Protein AF-A0A7S2W5T9-F1 (afdb_monomer)

Secondary structure (DSSP, 8-state):
-HHHHHHHHHHHHHS-TT-EEEEEEE-HHHHHHHHHHH-EE-TTS-EEEEE-TT------TTTTT--PPPPPP-TT-S-SEEEEE-HHHHHHHHT---GGGGS-EEEEEEEESSSS-EEEEEEEEE--HHHHHHHHHHTTEEEEEEEEHHHHHHHH--HHHHHHTT-S-TTS---HHHHHHHHTEEEEEEEEPPPPP----------HHHHHHHHHHHHHHHHHHHHHGGGGGGS-HHHHHHHHHHHHHHTTS------------------

Solvent-accessible surface area (backbone atoms only — not comparable to full-atom values): 16223 Å² total; per-residue (Å²): 99,69,67,61,50,50,51,38,42,55,56,45,70,76,41,54,68,65,32,74,51,75,49,74,48,66,32,42,66,53,48,50,53,48,40,72,75,62,39,41,75,46,96,89,54,31,35,35,35,74,40,33,47,80,72,82,89,88,70,76,62,65,86,83,72,56,94,68,79,86,74,79,59,68,85,78,56,89,54,44,34,40,39,40,28,46,48,69,42,50,56,41,60,74,68,62,54,57,84,75,63,46,46,82,39,49,33,38,42,34,31,46,68,54,98,89,43,65,75,38,80,44,79,46,67,52,50,47,64,69,58,52,42,54,52,30,42,78,42,45,25,43,76,76,43,80,37,44,36,63,60,43,46,77,74,70,62,54,67,72,56,38,57,76,67,59,67,37,51,100,85,70,44,68,54,70,25,61,49,54,56,44,48,35,27,23,44,36,32,28,32,28,53,53,75,68,71,75,67,78,66,73,72,72,82,67,58,74,64,64,63,50,53,56,51,52,54,51,51,48,47,52,52,53,40,64,76,44,46,78,58,44,80,75,50,55,72,71,55,53,51,50,56,43,52,52,52,63,66,59,66,78,74,81,89,83,83,90,86,86,86,84,87,88,88,83,88,81,89,82,136

Organism: NCBI:txid1034831

pLDDT: mean 79.35, std 21.37, range [29.31, 98.12]

Foldseek 3Di:
DVVLLVVLLVVLVPDDAFGKDKDKDFALVLVLVQQVVAWDADPVRKIKRFFALPDDDDDDPPLPHDPDDDDDGPVQCPTQKMKIFHNVLNVCSVVPHDDPSQWDSKIWIWGAPDPVDTPDTGIDIDHHPVNSQVSNVVSQKHWDDKAQQVRCCSPPDDLVVCVVVVVADPVSHDRPRRVSVSRRMIMTMITRHPPPPPPPCPPPCPPPVVVVVVVLLVVLLVVVCVVCPPCLVVDDPVVSVVSSVVCSVVVVDDDDDDDDDDDDDDDDDDD

Mean predicted aligned error: 16.37 Å

Structure (mmCIF, N/CA/C/O backbone):
data_AF-A0A7S2W5T9-F1
#
_entry.id   AF-A0A7S2W5T9-F1
#
loop_
_atom_site.group_PDB
_atom_site.id
_atom_site.type_symbol
_atom_site.label_atom_id
_atom_site.label_alt_id
_atom_site.label_comp_id
_atom_site.label_asym_id
_atom_site.label_entity_id
_atom_site.label_seq_id
_atom_site.pdbx_PDB_ins_code
_atom_site.Cartn_x
_atom_site.Cartn_y
_atom_site.Cartn_z
_atom_site.occupancy
_atom_site.B_iso_or_equiv
_atom_site.auth_seq_id
_atom_site.auth_comp_id
_atom_site.auth_asym_id
_atom_site.auth_atom_id
_atom_site.pdbx_PDB_model_num
ATOM 1 N N . LYS A 1 1 ? 0.921 8.554 13.044 1.00 87.69 1 LYS A N 1
ATOM 2 C CA . LYS A 1 1 ? 0.032 7.871 14.017 1.00 87.69 1 LYS A CA 1
ATOM 3 C C . LYS A 1 1 ? -1.353 8.513 14.129 1.00 87.69 1 LYS A C 1
ATOM 5 O O . LYS A 1 1 ? -2.322 7.878 13.737 1.00 87.69 1 LYS A O 1
ATOM 10 N N . GLU A 1 2 ? -1.473 9.760 14.594 1.00 93.50 2 GLU A N 1
ATOM 11 C CA . GLU A 1 2 ? -2.780 10.410 14.831 1.00 93.50 2 GLU A CA 1
ATOM 12 C C . GLU A 1 2 ? -3.681 10.469 13.593 1.00 93.50 2 GLU A C 1
ATOM 14 O O . GLU A 1 2 ? -4.856 10.129 13.685 1.00 93.50 2 GLU A O 1
ATOM 19 N N . ARG A 1 3 ? -3.118 10.804 12.423 1.00 95.44 3 ARG A N 1
ATOM 20 C CA . ARG A 1 3 ? -3.856 10.824 11.147 1.00 95.44 3 ARG A CA 1
ATOM 21 C C . ARG A 1 3 ? -4.482 9.467 10.801 1.00 95.44 3 ARG A C 1
ATOM 23 O O . ARG A 1 3 ? -5.650 9.420 10.436 1.00 95.44 3 ARG A O 1
ATOM 30 N N . ALA A 1 4 ? -3.737 8.373 10.975 1.00 94.62 4 ALA A N 1
ATOM 31 C CA . ALA A 1 4 ? -4.233 7.019 10.714 1.00 94.62 4 ALA A CA 1
ATOM 32 C C . ALA A 1 4 ? -5.366 6.641 11.683 1.00 94.62 4 ALA A C 1
ATOM 34 O O . ALA A 1 4 ? -6.413 6.161 11.261 1.00 94.62 4 ALA A O 1
ATOM 35 N N . MET A 1 5 ? -5.195 6.936 12.976 1.00 95.06 5 MET A N 1
ATOM 36 C CA . MET A 1 5 ? -6.242 6.714 13.980 1.00 95.06 5 MET A CA 1
ATOM 37 C C . MET A 1 5 ? -7.500 7.535 13.683 1.00 95.06 5 MET A C 1
ATOM 39 O O . MET A 1 5 ? -8.611 7.032 13.810 1.00 95.06 5 MET A O 1
ATOM 43 N N . HIS A 1 6 ? -7.336 8.803 13.305 1.00 97.31 6 HIS A N 1
ATOM 44 C CA . HIS A 1 6 ? -8.446 9.672 12.936 1.00 97.31 6 HIS A CA 1
ATOM 45 C C . HIS A 1 6 ? -9.202 9.109 11.730 1.00 97.31 6 HIS A C 1
ATOM 47 O O . HIS A 1 6 ? -10.414 8.940 11.807 1.00 97.31 6 HIS A O 1
ATOM 53 N N . PHE A 1 7 ? -8.488 8.733 10.664 1.00 97.19 7 PHE A N 1
ATOM 54 C CA . PHE A 1 7 ? -9.077 8.120 9.474 1.00 97.19 7 PHE A CA 1
ATOM 55 C C . PHE A 1 7 ? -9.961 6.912 9.820 1.00 97.19 7 PHE A C 1
ATOM 57 O O . PHE A 1 7 ? -11.147 6.903 9.495 1.00 97.19 7 PHE A O 1
ATOM 64 N N . PHE A 1 8 ? -9.427 5.928 10.552 1.00 96.69 8 PHE A N 1
ATOM 65 C CA . PHE A 1 8 ? -10.193 4.726 10.894 1.00 96.69 8 PHE A CA 1
ATOM 66 C C . PHE A 1 8 ? -11.353 4.994 11.855 1.00 96.69 8 PHE A C 1
ATOM 68 O O . PHE A 1 8 ? -12.380 4.321 11.765 1.00 96.69 8 PHE A O 1
ATOM 75 N N . ARG A 1 9 ? -11.244 5.988 12.745 1.00 96.94 9 ARG A N 1
ATOM 76 C CA . ARG A 1 9 ? -12.373 6.418 13.584 1.00 96.94 9 ARG A CA 1
ATOM 77 C C . ARG A 1 9 ? -13.507 6.994 12.749 1.00 96.94 9 ARG A C 1
ATOM 79 O O . ARG A 1 9 ? -14.653 6.639 13.003 1.00 96.94 9 ARG A O 1
ATOM 86 N N . GLU A 1 10 ? -13.204 7.839 11.769 1.00 97.94 10 GLU A N 1
ATOM 87 C CA . GLU A 1 10 ? -14.231 8.430 10.907 1.00 97.94 10 GLU A CA 1
ATOM 88 C C . GLU A 1 10 ? -14.906 7.370 10.035 1.00 97.94 10 GLU A C 1
ATOM 90 O O . GLU A 1 10 ? -16.130 7.261 10.055 1.00 97.94 10 GLU A O 1
ATOM 95 N N . VAL A 1 11 ? -14.128 6.500 9.381 1.00 96.81 11 VAL A N 1
ATOM 96 C CA . VAL A 1 11 ? -14.675 5.360 8.623 1.00 96.81 11 VAL A CA 1
ATOM 97 C C . VAL A 1 11 ? -15.590 4.508 9.508 1.00 96.81 11 VAL A C 1
ATOM 99 O O . VAL A 1 11 ? -16.713 4.177 9.138 1.00 96.81 11 VAL A O 1
ATOM 102 N N . SER A 1 12 ? -15.140 4.200 10.722 1.00 95.88 12 SER A N 1
ATOM 103 C CA . SER A 1 12 ? -15.877 3.372 11.675 1.00 95.88 12 SER A CA 1
ATOM 104 C C . SER A 1 12 ? -17.186 4.000 12.173 1.00 95.88 12 SER A C 1
ATOM 106 O O . SER A 1 12 ? -18.121 3.262 12.485 1.00 95.88 12 SER A O 1
ATOM 108 N N . LYS A 1 13 ? -17.274 5.336 12.256 1.00 95.81 13 LYS A N 1
ATOM 109 C CA . LYS A 1 13 ? -18.507 6.062 12.617 1.00 95.81 13 LYS A CA 1
ATOM 110 C C . LYS A 1 13 ? -19.545 6.037 11.499 1.00 95.81 13 LYS A C 1
ATOM 112 O O . LYS A 1 13 ? -20.736 6.019 11.785 1.00 95.81 13 LYS A O 1
ATOM 117 N N . LEU A 1 14 ? -19.090 6.060 10.248 1.00 96.25 14 LEU A N 1
ATOM 118 C CA . LEU A 1 14 ? -19.958 6.086 9.070 1.00 96.25 14 LEU A CA 1
ATOM 119 C C . LEU A 1 14 ? -20.540 4.706 8.730 1.00 96.25 14 LEU A C 1
ATOM 121 O O . LEU A 1 14 ? -21.508 4.611 7.979 1.00 96.25 14 LEU A O 1
ATOM 125 N N . LEU A 1 15 ? -19.977 3.633 9.289 1.00 96.56 15 LEU A N 1
ATOM 126 C CA . LEU A 1 15 ? -20.421 2.268 9.033 1.00 96.56 15 LEU A CA 1
ATOM 127 C C . LEU A 1 15 ? -21.414 1.781 10.084 1.00 96.56 15 LEU A C 1
ATOM 129 O O . LEU A 1 15 ? -21.155 1.804 11.288 1.00 96.56 15 LEU A O 1
ATOM 133 N N . SER A 1 16 ? -22.523 1.223 9.603 1.00 95.25 16 SER A N 1
ATOM 134 C CA . SER A 1 16 ? -23.407 0.414 10.442 1.00 95.25 16 SER A CA 1
ATOM 135 C C . SER A 1 16 ? -22.699 -0.871 10.901 1.00 95.25 16 SER A C 1
ATOM 137 O O . SER A 1 16 ? -21.829 -1.375 10.184 1.00 95.25 16 SER A O 1
ATOM 139 N N . PRO A 1 17 ? -23.070 -1.447 12.060 1.00 95.88 17 PRO A N 1
ATOM 140 C CA . PRO A 1 17 ? -22.667 -2.794 12.461 1.00 95.88 17 PRO A CA 1
ATOM 141 C C . PRO A 1 17 ? -22.768 -3.812 11.320 1.00 95.88 17 PRO A C 1
ATOM 143 O O . PRO A 1 17 ? -23.812 -3.953 10.691 1.00 95.88 17 PRO A O 1
ATOM 146 N N . GLY A 1 18 ? -21.674 -4.522 11.047 1.00 94.88 18 GLY A N 1
ATOM 147 C CA . GLY A 1 18 ? -21.580 -5.475 9.943 1.00 94.88 18 GLY A CA 1
ATOM 148 C C . GLY A 1 18 ? -21.331 -4.866 8.559 1.00 94.88 18 GLY A C 1
ATOM 149 O O . GLY A 1 18 ? -21.106 -5.626 7.619 1.00 94.88 18 GLY A O 1
ATOM 150 N N . GLY A 1 19 ? -21.322 -3.537 8.432 1.00 96.62 19 GLY A N 1
ATOM 151 C CA . GLY A 1 19 ? -20.939 -2.831 7.212 1.00 96.62 19 GLY A CA 1
ATOM 152 C C . GLY A 1 19 ? -19.483 -3.094 6.827 1.00 96.62 19 GLY A C 1
ATOM 153 O O . GLY A 1 19 ? -18.638 -3.352 7.690 1.00 96.62 19 GLY A O 1
ATOM 154 N N . ALA A 1 20 ? -19.202 -3.038 5.526 1.00 97.25 20 ALA A N 1
ATOM 155 C CA . ALA A 1 20 ? -17.882 -3.296 4.969 1.00 97.25 20 ALA A CA 1
ATOM 156 C C . ALA A 1 20 ? -17.193 -1.992 4.550 1.00 97.25 20 ALA A C 1
ATOM 158 O O . ALA A 1 20 ? -17.786 -1.157 3.871 1.00 97.25 20 ALA A O 1
ATOM 159 N N . PHE A 1 21 ? -15.925 -1.854 4.924 1.00 97.88 21 PHE A N 1
ATOM 160 C CA . PHE A 1 21 ? -14.998 -0.905 4.325 1.00 97.88 21 PHE A CA 1
ATOM 161 C C . PHE A 1 21 ? -14.090 -1.670 3.368 1.00 97.88 21 PHE A C 1
ATOM 163 O O . PHE A 1 21 ? -13.324 -2.534 3.800 1.00 97.88 21 PHE A O 1
ATOM 170 N N . VAL A 1 22 ? -14.208 -1.366 2.079 1.00 97.62 22 VAL A N 1
ATOM 171 C CA . VAL A 1 22 ? -13.388 -1.952 1.017 1.00 97.62 22 VAL A CA 1
ATOM 172 C C . VAL A 1 22 ? -12.378 -0.909 0.570 1.00 97.62 22 VAL A C 1
ATOM 174 O O . VAL A 1 22 ? -12.740 0.246 0.352 1.00 97.62 22 VAL A O 1
ATOM 177 N N . ALA A 1 23 ? -11.116 -1.307 0.463 1.00 96.94 23 ALA A N 1
ATOM 178 C CA . ALA A 1 23 ? -10.037 -0.413 0.077 1.00 96.94 23 ALA A CA 1
ATOM 179 C C . ALA A 1 23 ? -8.961 -1.153 -0.711 1.00 96.94 23 ALA A C 1
ATOM 181 O O . ALA A 1 23 ? -8.837 -2.374 -0.638 1.00 96.94 23 ALA A O 1
ATOM 182 N N . THR A 1 24 ? -8.148 -0.386 -1.420 1.00 96.69 24 THR A N 1
ATOM 183 C CA . THR A 1 24 ? -6.935 -0.858 -2.079 1.00 96.69 24 THR A CA 1
ATOM 184 C C . THR A 1 24 ? -5.767 -0.021 -1.585 1.00 96.69 24 THR A C 1
ATOM 186 O O . THR A 1 24 ? -5.909 1.183 -1.377 1.00 96.69 24 THR A O 1
ATOM 189 N N . THR A 1 25 ? -4.623 -0.651 -1.353 1.00 96.50 25 THR A N 1
ATOM 190 C CA . THR A 1 25 ? -3.397 0.029 -0.915 1.00 96.50 25 THR A CA 1
ATOM 191 C C . THR A 1 25 ? -2.184 -0.767 -1.366 1.00 96.50 25 THR A C 1
ATOM 193 O O . THR A 1 25 ? -2.313 -1.940 -1.722 1.00 96.50 25 THR A O 1
ATOM 196 N N . VAL A 1 26 ? -1.011 -0.143 -1.314 1.00 96.62 26 VAL A N 1
ATOM 197 C CA . VAL A 1 26 ? 0.260 -0.819 -1.565 1.00 96.62 26 VAL A CA 1
ATOM 198 C C . VAL A 1 26 ? 0.534 -1.889 -0.501 1.00 96.62 26 VAL A C 1
ATOM 200 O O . VAL A 1 26 ? 0.358 -1.661 0.700 1.00 96.62 26 VAL A O 1
ATOM 203 N N . ASP A 1 27 ? 0.957 -3.068 -0.949 1.00 96.38 27 ASP A N 1
ATOM 204 C CA . ASP A 1 27 ? 1.392 -4.194 -0.134 1.00 96.38 27 ASP A CA 1
ATOM 205 C C . ASP A 1 27 ? 2.836 -3.984 0.294 1.00 96.38 27 ASP A C 1
ATOM 207 O O . ASP A 1 27 ? 3.777 -4.232 -0.458 1.00 96.38 27 ASP A O 1
ATOM 211 N N . ALA A 1 28 ? 3.002 -3.537 1.538 1.00 94.25 28 ALA A N 1
ATOM 212 C CA . ALA A 1 28 ? 4.313 -3.277 2.115 1.00 94.25 28 ALA A CA 1
ATOM 213 C C . ALA A 1 28 ? 5.256 -4.485 2.053 1.00 94.25 28 ALA A C 1
ATOM 215 O O . ALA A 1 28 ? 6.460 -4.287 1.963 1.00 94.25 28 ALA A O 1
ATOM 216 N N . ARG A 1 29 ? 4.730 -5.717 2.079 1.00 93.44 29 ARG A N 1
ATOM 217 C CA . ARG A 1 29 ? 5.555 -6.932 2.004 1.00 93.44 29 ARG A CA 1
ATOM 218 C C . ARG A 1 29 ? 6.184 -7.049 0.623 1.00 93.44 29 ARG A C 1
ATOM 220 O O . ARG A 1 29 ? 7.398 -7.092 0.507 1.00 93.44 29 ARG A O 1
ATOM 227 N N . VAL A 1 30 ? 5.342 -6.983 -0.411 1.00 94.81 30 VAL A N 1
ATOM 228 C CA . VAL A 1 30 ? 5.784 -7.034 -1.808 1.00 94.81 30 VAL A CA 1
ATOM 229 C C . VAL A 1 30 ? 6.737 -5.888 -2.105 1.00 94.81 30 VAL A C 1
ATOM 231 O O . VAL A 1 30 ? 7.805 -6.115 -2.648 1.00 94.81 30 VAL A O 1
ATOM 234 N N . LEU A 1 31 ? 6.383 -4.662 -1.722 1.00 94.81 31 LEU A N 1
ATOM 235 C CA . LEU A 1 31 ? 7.217 -3.502 -2.016 1.00 94.81 31 LEU A CA 1
ATOM 236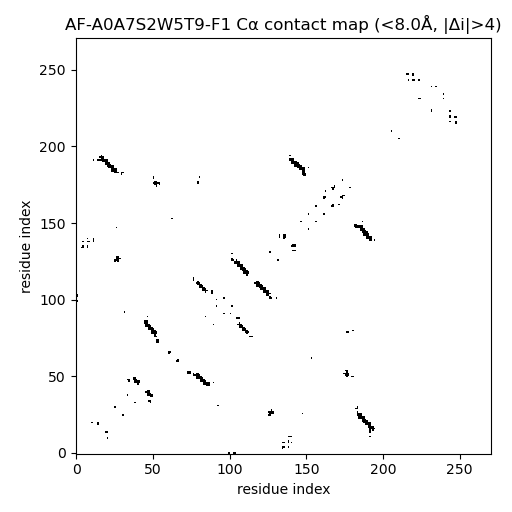 C C . LEU A 1 31 ? 8.602 -3.601 -1.365 1.00 94.81 31 LEU A C 1
ATOM 238 O O . LEU A 1 31 ? 9.586 -3.232 -1.999 1.00 94.81 31 LEU A O 1
ATOM 242 N N . VAL A 1 32 ? 8.693 -4.090 -0.124 1.00 93.75 32 VAL A N 1
ATOM 243 C CA . VAL A 1 32 ? 9.986 -4.289 0.547 1.00 93.75 32 VAL A CA 1
ATOM 244 C C . VAL A 1 32 ? 10.790 -5.389 -0.143 1.00 93.75 32 VAL A C 1
ATOM 246 O O . VAL A 1 32 ? 11.972 -5.173 -0.397 1.00 93.75 32 VAL A O 1
ATOM 249 N N . ASP A 1 33 ? 10.159 -6.508 -0.504 1.00 94.00 33 ASP A N 1
ATOM 250 C CA . ASP A 1 33 ? 10.821 -7.600 -1.228 1.00 94.00 33 ASP A CA 1
ATOM 251 C C . ASP A 1 33 ? 11.380 -7.115 -2.581 1.00 94.00 33 ASP A C 1
ATOM 253 O O . ASP A 1 33 ? 12.550 -7.338 -2.894 1.00 94.00 33 ASP A O 1
ATOM 257 N N . GLU A 1 34 ? 10.580 -6.379 -3.361 1.00 93.81 34 GLU A N 1
ATOM 258 C CA . GLU A 1 34 ? 10.997 -5.809 -4.652 1.00 93.81 34 GLU A CA 1
ATOM 259 C C . GLU A 1 34 ? 12.107 -4.763 -4.478 1.00 93.81 34 GLU A C 1
ATOM 261 O O . GLU A 1 34 ? 13.075 -4.731 -5.239 1.00 93.81 34 GLU A O 1
ATOM 266 N N . LEU A 1 35 ? 12.013 -3.917 -3.448 1.00 94.31 35 LEU A N 1
ATOM 267 C CA . LEU A 1 35 ? 13.039 -2.922 -3.144 1.00 94.31 35 LEU A CA 1
ATOM 268 C C . LEU A 1 35 ? 14.367 -3.581 -2.746 1.00 94.31 35 LEU A C 1
ATOM 270 O O . LEU A 1 35 ? 15.423 -3.094 -3.140 1.00 94.31 35 LEU A O 1
ATOM 274 N N . GLN A 1 36 ? 14.334 -4.690 -2.006 1.00 92.19 36 GLN A N 1
ATOM 275 C CA . GLN A 1 36 ? 15.534 -5.451 -1.647 1.00 92.19 36 GLN A CA 1
ATOM 276 C C . GLN A 1 36 ? 16.138 -6.189 -2.849 1.00 92.19 36 GLN A C 1
ATOM 278 O O . GLN A 1 36 ? 17.360 -6.248 -2.977 1.00 92.19 36 GLN A O 1
ATOM 283 N N . ALA A 1 37 ? 15.303 -6.736 -3.736 1.00 92.75 37 ALA A N 1
ATOM 284 C CA . ALA A 1 37 ? 15.755 -7.505 -4.893 1.00 92.75 37 ALA A CA 1
ATOM 285 C C . ALA A 1 37 ? 16.265 -6.618 -6.045 1.00 92.75 37 ALA A C 1
ATOM 287 O O . ALA A 1 37 ? 17.311 -6.884 -6.643 1.00 92.75 37 ALA A O 1
ATOM 288 N N . ALA A 1 38 ? 15.530 -5.553 -6.365 1.00 92.19 38 ALA A N 1
ATOM 289 C CA . ALA A 1 38 ? 15.730 -4.748 -7.569 1.00 92.19 38 ALA A CA 1
ATOM 290 C C . ALA A 1 38 ? 16.041 -3.271 -7.286 1.00 92.19 38 ALA A C 1
ATOM 292 O O . ALA A 1 38 ? 16.402 -2.539 -8.211 1.00 92.19 38 ALA A O 1
ATOM 293 N N . GLY A 1 39 ? 15.972 -2.827 -6.028 1.00 93.69 39 GLY A N 1
ATOM 294 C CA . GLY A 1 39 ? 16.319 -1.463 -5.649 1.00 93.69 39 GLY A CA 1
ATOM 295 C C . GLY A 1 39 ? 17.746 -1.090 -6.048 1.00 93.69 39 GLY A C 1
ATOM 296 O O . GLY A 1 39 ? 18.678 -1.902 -6.024 1.00 93.69 39 GLY A O 1
ATOM 297 N N . ARG A 1 40 ? 17.922 0.168 -6.448 1.00 95.56 40 ARG A N 1
ATOM 298 C CA . ARG A 1 40 ? 19.217 0.754 -6.794 1.00 95.56 40 ARG A CA 1
ATOM 299 C C . ARG A 1 40 ? 19.444 1.998 -5.963 1.00 95.56 40 ARG A C 1
ATOM 301 O O . ARG A 1 40 ? 18.555 2.836 -5.834 1.00 95.56 40 ARG A O 1
ATOM 308 N N . ARG A 1 41 ? 20.650 2.131 -5.424 1.00 95.88 41 ARG A N 1
ATOM 309 C CA . ARG A 1 41 ? 21.064 3.348 -4.736 1.00 95.88 41 ARG A CA 1
ATOM 310 C C . ARG A 1 41 ? 21.532 4.380 -5.758 1.00 95.88 41 ARG A C 1
ATOM 312 O O . ARG A 1 41 ? 22.297 4.055 -6.660 1.00 95.88 41 ARG A O 1
ATOM 319 N N . THR A 1 42 ? 21.055 5.603 -5.611 1.00 94.56 42 THR A N 1
ATOM 320 C CA . THR A 1 42 ? 21.445 6.764 -6.416 1.00 94.56 42 THR A CA 1
ATOM 321 C C . THR A 1 42 ? 22.700 7.424 -5.851 1.00 94.56 42 THR A C 1
ATOM 323 O O . THR A 1 42 ? 23.044 7.222 -4.684 1.00 94.56 42 THR A O 1
ATOM 326 N N . ASP A 1 43 ? 23.339 8.287 -6.642 1.00 92.12 43 ASP A N 1
ATOM 327 C CA . ASP A 1 43 ? 24.494 9.080 -6.196 1.00 92.12 43 ASP A CA 1
ATOM 328 C C . ASP A 1 43 ? 24.149 10.026 -5.034 1.00 92.12 43 ASP A C 1
ATOM 330 O O . ASP A 1 43 ? 24.986 10.302 -4.177 1.00 92.12 43 ASP A O 1
ATOM 334 N N . ALA A 1 44 ? 22.893 10.481 -4.961 1.00 91.12 44 ALA A N 1
ATOM 335 C CA . ALA A 1 44 ? 22.376 11.282 -3.852 1.00 91.12 44 ALA A CA 1
ATOM 336 C C . ALA A 1 44 ? 22.168 10.464 -2.560 1.00 91.12 44 ALA A C 1
ATOM 338 O O . ALA A 1 44 ? 21.917 11.029 -1.498 1.00 91.12 44 ALA A O 1
ATOM 339 N N . GLY A 1 45 ? 22.288 9.135 -2.634 1.00 92.81 45 GLY A N 1
ATOM 340 C CA . GLY A 1 45 ? 22.149 8.219 -1.508 1.00 92.81 45 GLY A CA 1
ATOM 341 C C . GLY A 1 45 ? 20.745 7.645 -1.318 1.00 92.81 45 GLY A C 1
ATOM 342 O O . GLY A 1 45 ? 20.606 6.737 -0.498 1.00 92.81 45 GLY A O 1
ATOM 343 N N . ASP A 1 46 ? 19.751 8.110 -2.077 1.00 96.38 46 ASP A N 1
ATOM 344 C CA . ASP A 1 46 ? 18.381 7.584 -2.079 1.00 96.38 46 ASP A CA 1
ATOM 345 C C . ASP A 1 46 ? 18.290 6.232 -2.787 1.00 96.38 46 ASP A C 1
ATOM 347 O O . ASP A 1 46 ? 19.105 5.917 -3.656 1.00 96.38 46 ASP A O 1
ATOM 351 N N . TRP A 1 47 ? 17.269 5.453 -2.446 1.00 97.38 47 TRP A N 1
ATOM 352 C CA . TRP A 1 47 ? 16.958 4.166 -3.057 1.00 97.38 47 TRP A CA 1
ATOM 353 C C . TRP A 1 47 ? 15.807 4.295 -4.043 1.00 97.38 47 TRP A C 1
ATOM 355 O O . TRP A 1 47 ? 14.787 4.908 -3.743 1.00 97.38 47 TRP A O 1
ATOM 365 N N . VAL A 1 48 ? 15.959 3.691 -5.214 1.00 96.50 48 VAL A N 1
ATOM 366 C CA . VAL A 1 48 ? 14.991 3.768 -6.303 1.00 96.50 48 VAL A CA 1
ATOM 367 C C . VAL A 1 48 ? 14.644 2.369 -6.787 1.00 96.50 48 VAL A C 1
ATOM 369 O O . VAL A 1 48 ? 15.530 1.591 -7.139 1.00 96.50 48 VAL A O 1
ATOM 372 N N . LEU A 1 49 ? 13.349 2.077 -6.849 1.00 94.94 49 LEU A N 1
ATOM 373 C CA . LEU A 1 49 ? 12.786 0.929 -7.552 1.00 94.94 49 LEU A CA 1
ATOM 374 C C . LEU A 1 49 ? 12.138 1.438 -8.844 1.00 94.94 49 LEU A C 1
ATOM 376 O O . LEU A 1 49 ? 11.370 2.399 -8.813 1.00 94.94 49 LEU A O 1
ATOM 380 N N . THR A 1 50 ? 12.479 0.834 -9.981 1.00 93.19 50 THR A N 1
ATOM 381 C CA . THR A 1 50 ? 11.898 1.167 -11.292 1.00 93.19 50 THR A CA 1
ATOM 382 C C . THR A 1 50 ? 11.268 -0.087 -11.875 1.00 93.19 50 THR A C 1
ATOM 384 O O . THR A 1 50 ? 11.894 -1.143 -11.849 1.00 93.19 50 THR A O 1
ATOM 387 N N . ILE A 1 51 ? 10.039 0.040 -12.367 1.00 90.75 51 ILE A N 1
ATOM 388 C CA . ILE A 1 51 ? 9.317 -1.020 -13.069 1.00 90.75 51 ILE A CA 1
ATOM 389 C C . ILE A 1 51 ? 9.047 -0.536 -14.493 1.00 90.75 51 ILE A C 1
ATOM 391 O O . ILE A 1 51 ? 8.525 0.565 -14.704 1.00 90.75 51 ILE A O 1
ATOM 395 N N . ASP A 1 52 ? 9.410 -1.368 -15.459 1.00 86.62 52 ASP A N 1
ATOM 396 C CA . ASP A 1 52 ? 9.275 -1.137 -16.892 1.00 86.62 52 ASP A CA 1
ATOM 397 C C . ASP A 1 52 ? 8.919 -2.447 -17.618 1.00 86.62 52 ASP A C 1
ATOM 399 O O . ASP A 1 52 ? 8.851 -3.518 -17.009 1.00 86.62 52 ASP A O 1
ATOM 403 N N . ASP A 1 53 ? 8.678 -2.357 -18.926 1.00 78.50 53 ASP A N 1
ATOM 404 C CA . ASP A 1 53 ? 8.371 -3.511 -19.781 1.00 78.50 53 ASP A CA 1
ATOM 405 C C . ASP A 1 53 ? 9.623 -4.276 -20.258 1.00 78.50 53 ASP A C 1
ATOM 407 O O . ASP A 1 53 ? 9.514 -5.187 -21.077 1.00 78.50 53 ASP A O 1
ATOM 411 N N . SER A 1 54 ? 10.822 -3.920 -19.782 1.00 65.06 54 SER A N 1
ATOM 412 C CA . SER A 1 54 ? 12.095 -4.493 -20.243 1.00 65.06 54 SER A CA 1
ATOM 413 C C . SER A 1 54 ? 12.598 -5.670 -19.398 1.00 65.06 54 SER A C 1
ATOM 415 O O . SER A 1 54 ? 13.607 -6.292 -19.739 1.00 65.06 54 SER A O 1
ATOM 417 N N . THR A 1 55 ? 11.888 -6.023 -18.321 1.00 50.69 55 THR A N 1
ATOM 418 C CA . THR A 1 55 ? 12.247 -7.170 -17.476 1.00 50.69 55 THR A CA 1
ATOM 419 C C . THR A 1 55 ? 11.803 -8.508 -18.100 1.00 50.69 55 THR A C 1
ATOM 421 O O . THR A 1 55 ? 10.628 -8.659 -18.443 1.00 50.69 55 THR A O 1
ATOM 424 N N . PRO A 1 56 ? 12.708 -9.499 -18.265 1.00 46.81 56 PRO A N 1
ATOM 425 C CA . PRO A 1 56 ? 12.374 -10.777 -18.887 1.00 46.81 56 PRO A CA 1
ATOM 426 C C . PRO A 1 56 ? 11.746 -11.780 -17.903 1.00 46.81 56 PRO A C 1
ATOM 428 O O . PRO A 1 56 ? 12.244 -11.977 -16.800 1.00 46.81 56 PRO A O 1
ATOM 431 N N . GLU A 1 57 ? 10.711 -12.470 -18.388 1.00 45.66 57 GLU A N 1
ATOM 432 C CA . GLU A 1 57 ? 10.491 -13.920 -18.226 1.00 45.66 57 GLU A CA 1
ATOM 433 C C . GLU A 1 57 ? 10.391 -14.531 -16.815 1.00 45.66 57 GLU A C 1
ATOM 435 O O . GLU A 1 57 ? 11.003 -15.558 -16.548 1.00 45.66 57 GLU A O 1
ATOM 440 N N . ASP A 1 58 ? 9.519 -14.017 -15.948 1.00 40.69 58 ASP A N 1
ATOM 441 C CA . ASP A 1 58 ? 9.039 -14.814 -14.803 1.00 40.69 58 ASP A CA 1
ATOM 442 C C . ASP A 1 58 ? 7.508 -14.869 -14.770 1.00 40.69 58 ASP A C 1
ATOM 444 O O . ASP A 1 58 ? 6.854 -14.458 -13.807 1.00 40.69 58 ASP A O 1
ATOM 448 N N . ARG A 1 59 ? 6.896 -15.338 -15.870 1.00 46.22 59 ARG A N 1
ATOM 449 C CA . ARG A 1 59 ? 5.456 -15.633 -15.899 1.00 46.22 59 ARG A CA 1
ATOM 450 C C . ARG A 1 59 ? 5.094 -16.899 -16.646 1.00 46.22 59 ARG A C 1
ATOM 452 O O . ARG A 1 59 ? 5.367 -17.054 -17.830 1.00 46.22 59 ARG A O 1
ATOM 459 N N . ASP A 1 60 ? 4.374 -17.730 -15.901 1.00 44.09 60 ASP A N 1
ATOM 460 C CA . ASP A 1 60 ? 3.542 -18.830 -16.356 1.00 44.09 60 ASP A CA 1
ATOM 461 C C . ASP A 1 60 ? 2.632 -18.383 -17.526 1.00 44.09 60 ASP A C 1
ATOM 463 O O . ASP A 1 60 ? 1.703 -17.592 -17.312 1.00 44.09 60 ASP A O 1
ATOM 467 N N . PRO A 1 61 ? 2.866 -18.885 -18.755 1.00 43.34 61 PRO A N 1
ATOM 468 C CA . PRO A 1 61 ? 2.067 -18.572 -19.944 1.00 43.34 61 PRO A CA 1
ATOM 469 C C . PRO A 1 61 ? 0.603 -19.019 -19.833 1.00 43.34 61 PRO A C 1
ATOM 471 O O . PRO A 1 61 ? -0.214 -18.704 -20.697 1.00 43.34 61 PRO A O 1
ATOM 474 N N . THR A 1 62 ? 0.253 -19.794 -18.804 1.00 45.72 62 THR A N 1
ATOM 475 C CA . THR A 1 62 ? -1.047 -20.462 -18.714 1.00 45.72 62 THR A CA 1
ATOM 476 C C . THR A 1 62 ? -2.114 -19.680 -17.954 1.00 45.72 62 THR A C 1
ATOM 478 O O . THR A 1 62 ? -3.276 -20.081 -17.987 1.00 45.72 62 THR A O 1
ATOM 481 N N . MET A 1 63 ? -1.793 -18.525 -17.358 1.00 48.34 63 MET A N 1
ATOM 482 C CA . MET A 1 63 ? -2.760 -17.775 -16.537 1.00 48.34 63 MET A CA 1
ATOM 483 C C . MET A 1 63 ? -3.971 -17.221 -17.313 1.00 48.34 63 MET A C 1
ATOM 485 O O . MET A 1 63 ? -4.957 -16.858 -16.679 1.00 48.34 63 MET A O 1
ATOM 489 N N . LEU A 1 64 ? -3.946 -17.209 -18.654 1.00 52.53 64 LEU A N 1
ATOM 490 C CA . LEU A 1 64 ? -5.098 -16.860 -19.510 1.00 52.53 64 LEU A CA 1
ATOM 491 C C . LEU A 1 64 ? -5.272 -17.766 -20.753 1.00 52.53 64 LEU A C 1
ATOM 493 O O . LEU A 1 64 ? -6.083 -17.466 -21.625 1.00 52.53 64 LEU A O 1
ATOM 497 N N . GLY A 1 65 ? -4.587 -18.916 -20.805 1.00 41.00 65 GLY A N 1
ATOM 498 C CA . GLY A 1 65 ? -4.949 -20.012 -21.714 1.00 41.00 65 GLY A CA 1
ATOM 499 C C . GLY A 1 65 ? -4.529 -19.908 -23.186 1.00 41.00 65 GLY A C 1
ATOM 500 O O . GLY A 1 65 ? -5.142 -20.589 -24.005 1.00 41.00 65 GLY A O 1
ATOM 501 N N . ASP A 1 66 ? -3.497 -19.139 -23.548 1.00 44.31 66 ASP A N 1
ATOM 502 C CA . ASP A 1 66 ? -2.985 -19.153 -24.928 1.00 44.31 66 ASP A CA 1
ATOM 503 C C . ASP A 1 66 ? -1.442 -19.136 -24.977 1.00 44.31 66 ASP A C 1
ATOM 505 O O . ASP A 1 66 ? -0.831 -18.142 -24.575 1.00 44.31 66 ASP A O 1
ATOM 509 N N . PRO A 1 67 ? -0.779 -20.213 -25.450 1.00 44.88 67 PRO A N 1
ATOM 510 C CA . PRO A 1 67 ? 0.670 -20.265 -25.584 1.00 44.88 67 PRO A CA 1
ATOM 511 C C . PRO A 1 67 ? 1.085 -19.487 -26.839 1.00 44.88 67 PRO A C 1
ATOM 513 O O . PRO A 1 67 ? 1.361 -20.071 -27.888 1.00 44.88 67 PRO A O 1
ATOM 516 N N . ARG A 1 68 ? 1.109 -18.155 -26.757 1.00 52.28 68 ARG A N 1
ATOM 517 C CA . ARG A 1 68 ? 1.613 -17.299 -27.840 1.00 52.28 68 ARG A CA 1
ATOM 518 C C . ARG A 1 68 ? 3.022 -16.777 -27.530 1.00 52.28 68 ARG A C 1
ATOM 520 O O . ARG A 1 68 ? 3.355 -16.586 -26.362 1.00 52.28 68 ARG A O 1
ATOM 527 N N . PRO A 1 69 ? 3.873 -16.624 -28.564 1.00 44.97 69 PRO A N 1
ATOM 528 C CA . PRO A 1 69 ? 5.292 -16.312 -28.404 1.00 44.97 69 PRO A CA 1
ATOM 529 C C . PRO A 1 69 ? 5.520 -14.952 -27.723 1.00 44.97 69 PRO A C 1
ATOM 531 O O . PRO A 1 69 ? 4.658 -14.076 -27.823 1.00 44.97 69 PRO A O 1
ATOM 534 N N . PRO A 1 70 ? 6.681 -14.760 -27.066 1.00 46.41 70 PRO A N 1
ATOM 535 C CA . PRO A 1 70 ? 7.009 -13.523 -26.366 1.00 46.41 70 PRO A CA 1
ATOM 536 C C . PRO A 1 70 ? 6.975 -12.325 -27.322 1.00 46.41 70 PRO A C 1
ATOM 538 O O . PRO A 1 70 ? 7.560 -12.349 -28.409 1.00 46.41 70 PRO A O 1
ATOM 541 N N . VAL A 1 71 ? 6.258 -11.281 -26.910 1.00 49.84 71 VAL A N 1
ATOM 542 C CA . VAL A 1 71 ? 6.173 -10.003 -27.622 1.00 49.84 71 VAL A CA 1
ATOM 543 C C . VAL A 1 71 ? 7.535 -9.306 -27.510 1.00 49.84 71 VAL A C 1
ATOM 545 O O . VAL A 1 71 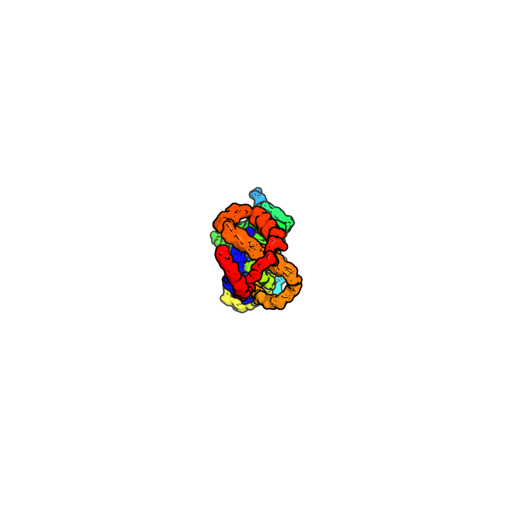? 8.135 -9.337 -26.432 1.00 49.84 71 VAL A O 1
ATOM 548 N N . PRO A 1 72 ? 8.055 -8.668 -28.576 1.00 45.38 72 PRO A N 1
ATOM 549 C CA . PRO A 1 72 ? 9.183 -7.760 -28.419 1.00 45.38 72 PRO A CA 1
ATOM 550 C C . PRO A 1 72 ? 8.809 -6.663 -27.407 1.00 45.38 72 PRO A C 1
ATOM 552 O O . PRO A 1 72 ? 7.666 -6.198 -27.428 1.00 45.38 72 PRO A O 1
ATOM 555 N N . PRO A 1 73 ? 9.732 -6.254 -26.522 1.00 49.38 73 PRO A N 1
ATOM 556 C CA . PRO A 1 73 ? 9.445 -5.254 -25.499 1.00 49.38 73 PRO A CA 1
ATOM 557 C C . PRO A 1 73 ? 8.848 -4.002 -26.146 1.00 49.38 73 PRO A C 1
ATOM 559 O O . PRO A 1 73 ? 9.272 -3.603 -27.235 1.00 49.38 73 PRO A O 1
ATOM 562 N N . HIS A 1 74 ? 7.869 -3.378 -25.484 1.00 49.81 74 HIS A N 1
ATOM 563 C CA . HIS A 1 74 ? 7.433 -2.029 -25.831 1.00 49.81 74 HIS A CA 1
ATOM 564 C C . HIS A 1 74 ? 8.634 -1.096 -25.621 1.00 49.81 74 HIS A C 1
ATOM 566 O O . HIS A 1 74 ? 8.874 -0.614 -24.520 1.00 49.81 74 HIS A O 1
ATOM 572 N N . SER A 1 75 ? 9.438 -0.911 -26.670 1.00 45.88 75 SER A N 1
ATOM 573 C CA . SER A 1 75 ? 10.775 -0.311 -26.606 1.00 45.88 75 SER A CA 1
ATOM 574 C C . SER A 1 75 ? 10.795 1.152 -26.167 1.00 45.88 75 SER A C 1
ATOM 576 O O . SER A 1 75 ? 11.870 1.674 -25.884 1.00 45.88 75 SER A O 1
ATOM 578 N N . ASP A 1 76 ? 9.632 1.801 -26.087 1.00 49.28 76 ASP A N 1
ATOM 579 C CA . ASP A 1 76 ? 9.555 3.260 -26.009 1.00 49.28 76 ASP A CA 1
ATOM 580 C C . ASP A 1 76 ? 9.087 3.781 -24.631 1.00 49.28 76 ASP A C 1
ATOM 582 O O . ASP A 1 76 ? 9.263 4.960 -24.327 1.00 49.28 76 ASP A O 1
ATOM 586 N N . ARG A 1 77 ? 8.587 2.928 -23.715 1.00 55.09 77 ARG A N 1
ATOM 587 C CA . ARG A 1 77 ? 8.213 3.356 -22.345 1.00 55.09 77 ARG A CA 1
ATOM 588 C C . ARG A 1 77 ? 9.363 3.120 -21.363 1.00 55.09 77 ARG A C 1
ATOM 590 O O . ARG A 1 77 ? 9.416 2.109 -20.672 1.00 55.09 77 ARG A O 1
ATOM 597 N N . ALA A 1 78 ? 10.273 4.092 -21.279 1.00 61.44 78 ALA A N 1
ATOM 598 C CA . ALA A 1 78 ? 11.512 4.019 -20.490 1.00 61.44 78 ALA A CA 1
ATOM 599 C C . ALA A 1 78 ? 11.334 3.719 -18.980 1.00 61.44 78 ALA A C 1
ATOM 601 O O . ALA A 1 78 ? 12.255 3.205 -18.352 1.00 61.44 78 ALA A O 1
ATOM 602 N N . SER A 1 79 ? 10.184 4.047 -18.378 1.00 74.25 79 SER A N 1
ATOM 603 C CA . SER A 1 79 ? 9.791 3.561 -17.045 1.00 74.25 79 SER A CA 1
ATOM 604 C C . SER A 1 79 ? 8.297 3.768 -16.810 1.00 74.25 79 SER A C 1
ATOM 606 O O . SER A 1 79 ? 7.822 4.906 -16.877 1.00 74.25 79 SER A O 1
ATOM 608 N N . LEU A 1 80 ? 7.562 2.700 -16.492 1.00 88.19 80 LEU A N 1
ATOM 609 C CA . LEU A 1 80 ? 6.132 2.782 -16.182 1.00 88.19 80 LEU A CA 1
ATOM 610 C C . LEU A 1 80 ? 5.902 3.297 -14.761 1.00 88.19 80 LEU A C 1
ATOM 612 O O . LEU A 1 80 ? 5.055 4.157 -14.545 1.00 88.19 80 LEU A O 1
ATOM 616 N N . CYS A 1 81 ? 6.676 2.797 -13.797 1.00 92.94 81 CYS A N 1
ATOM 617 C CA . CYS A 1 81 ? 6.553 3.180 -12.398 1.00 92.94 81 CYS A CA 1
ATOM 618 C C . CYS A 1 81 ? 7.924 3.384 -11.754 1.00 92.94 81 CYS A C 1
ATOM 620 O O . CYS A 1 81 ? 8.877 2.648 -12.019 1.00 92.94 81 CYS A O 1
ATOM 622 N N . ARG A 1 82 ? 8.018 4.394 -10.887 1.00 94.56 82 ARG A N 1
ATOM 623 C CA . ARG A 1 82 ? 9.216 4.706 -10.111 1.00 94.56 82 ARG A CA 1
ATOM 624 C C . ARG A 1 82 ? 8.843 4.992 -8.664 1.00 94.56 82 ARG A C 1
ATOM 626 O O . ARG A 1 82 ? 7.997 5.842 -8.398 1.00 94.56 82 ARG A O 1
ATOM 633 N N . LEU A 1 83 ? 9.524 4.319 -7.742 1.00 96.56 83 LEU A N 1
ATOM 634 C CA . LEU A 1 83 ? 9.397 4.534 -6.308 1.00 96.56 83 LEU A CA 1
ATOM 635 C C . LEU A 1 83 ? 10.741 4.987 -5.747 1.00 96.56 83 LEU A C 1
ATOM 637 O O . LEU A 1 83 ? 11.743 4.300 -5.939 1.00 96.56 83 LEU A O 1
ATOM 641 N N . THR A 1 84 ? 10.758 6.117 -5.044 1.00 97.62 84 THR A N 1
ATOM 642 C CA . THR A 1 84 ? 11.973 6.676 -4.434 1.00 97.62 84 THR A CA 1
ATOM 643 C C . THR A 1 84 ? 11.844 6.721 -2.916 1.00 97.62 84 THR A C 1
ATOM 645 O O . THR A 1 84 ? 10.888 7.282 -2.380 1.00 97.62 84 THR A O 1
ATOM 648 N N . PHE A 1 85 ? 12.834 6.173 -2.222 1.00 97.88 85 PHE A N 1
ATOM 649 C CA . PHE A 1 85 ? 12.924 6.095 -0.769 1.00 97.88 85 PHE A CA 1
ATOM 650 C C . PHE A 1 85 ? 14.177 6.825 -0.303 1.00 97.88 85 PHE A C 1
ATOM 652 O O . PHE A 1 85 ? 15.254 6.634 -0.867 1.00 97.88 85 PHE A O 1
ATOM 659 N N . SER A 1 86 ? 14.068 7.603 0.773 1.00 97.25 86 SER A N 1
ATOM 660 C CA . SER A 1 86 ? 15.272 8.114 1.424 1.00 97.25 86 SER A CA 1
ATOM 661 C C . SER A 1 86 ? 16.069 6.965 2.041 1.00 97.25 86 SER A C 1
ATOM 663 O O . SER A 1 86 ? 15.504 5.936 2.432 1.00 97.25 86 SER A O 1
ATOM 665 N N . ASN A 1 87 ? 17.382 7.151 2.194 1.00 95.94 87 ASN A N 1
ATOM 666 C CA . ASN A 1 87 ? 18.216 6.163 2.882 1.00 95.94 87 ASN A CA 1
ATOM 667 C C . ASN A 1 87 ? 17.703 5.861 4.302 1.00 95.94 87 ASN A C 1
ATOM 669 O O . ASN A 1 87 ? 17.738 4.719 4.739 1.00 95.94 87 ASN A O 1
ATOM 673 N N . GLU A 1 88 ? 17.181 6.867 5.009 1.00 95.44 88 GLU A N 1
ATOM 674 C CA . GLU A 1 88 ? 16.586 6.690 6.339 1.00 95.44 88 GLU A CA 1
ATOM 675 C C . GLU A 1 88 ? 15.383 5.736 6.315 1.00 95.44 88 GLU A C 1
ATOM 677 O O . GLU A 1 88 ? 15.280 4.847 7.160 1.00 95.44 88 GLU A O 1
ATOM 682 N N . VAL A 1 89 ? 14.477 5.893 5.346 1.00 95.94 89 VAL A N 1
ATOM 683 C CA . VAL A 1 89 ? 13.300 5.023 5.228 1.00 95.94 89 VAL A CA 1
ATOM 684 C C . VAL A 1 89 ? 13.718 3.609 4.836 1.00 95.94 89 VAL A C 1
ATOM 686 O O . VAL A 1 89 ? 13.250 2.659 5.457 1.00 95.94 89 VAL A O 1
ATOM 689 N N . TYR A 1 90 ? 14.636 3.459 3.878 1.00 95.00 90 TYR A N 1
ATOM 690 C CA . TYR A 1 90 ? 15.171 2.151 3.488 1.00 95.00 90 TYR A CA 1
ATOM 691 C C . TYR A 1 90 ? 15.787 1.398 4.679 1.00 95.00 90 TYR A C 1
ATOM 693 O O . TYR A 1 90 ? 15.504 0.222 4.908 1.00 95.00 90 TYR A O 1
ATOM 701 N N . GLU A 1 91 ? 16.591 2.093 5.481 1.00 93.06 91 GLU A N 1
ATOM 702 C CA . GLU A 1 91 ? 17.217 1.550 6.685 1.00 93.06 91 GLU A CA 1
ATOM 703 C C . GLU A 1 91 ? 16.194 1.097 7.732 1.00 93.06 91 GLU A C 1
ATOM 705 O O . GLU A 1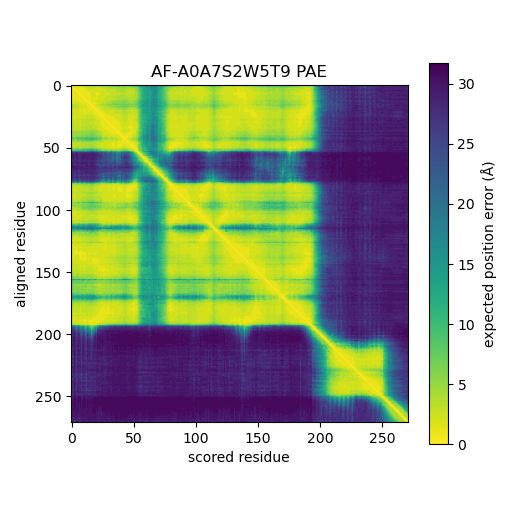 91 ? 16.366 0.049 8.356 1.00 93.06 91 GLU A O 1
ATOM 710 N N . ARG A 1 92 ? 15.109 1.859 7.914 1.00 93.81 92 ARG A N 1
ATOM 711 C CA . ARG A 1 92 ? 14.007 1.483 8.813 1.00 93.81 92 ARG A CA 1
ATOM 712 C C . ARG A 1 92 ? 13.286 0.237 8.307 1.00 93.81 92 ARG A C 1
ATOM 714 O O . ARG A 1 92 ? 13.077 -0.688 9.084 1.00 93.81 92 ARG A O 1
ATOM 721 N N . LEU A 1 93 ? 12.969 0.180 7.011 1.00 92.69 93 LEU A N 1
ATOM 722 C CA . LEU A 1 93 ? 12.336 -0.986 6.381 1.00 92.69 93 LEU A CA 1
ATOM 723 C C . LEU A 1 93 ? 13.203 -2.246 6.498 1.00 92.69 93 LEU A C 1
ATOM 725 O O . LEU A 1 93 ? 12.689 -3.319 6.798 1.00 92.69 93 LEU A O 1
ATOM 729 N N . SER A 1 94 ? 14.520 -2.105 6.337 1.00 88.75 94 SER A N 1
ATOM 730 C CA . SER A 1 94 ? 15.475 -3.220 6.398 1.00 88.75 94 SER A CA 1
ATOM 731 C C . SER A 1 94 ? 15.601 -3.857 7.786 1.00 88.75 94 SER A C 1
ATOM 733 O O . SER A 1 94 ? 16.061 -4.990 7.901 1.00 88.75 94 SER A O 1
ATOM 735 N N . ARG A 1 95 ? 15.207 -3.147 8.850 1.00 89.19 95 ARG A N 1
ATOM 736 C CA . ARG A 1 95 ? 15.295 -3.623 10.241 1.00 89.19 95 ARG A CA 1
ATOM 737 C C . ARG A 1 95 ? 13.963 -4.113 10.808 1.00 89.19 95 ARG A C 1
ATOM 739 O O . ARG A 1 95 ? 13.924 -4.428 11.992 1.00 89.19 95 ARG A O 1
ATOM 746 N N . ASP A 1 96 ? 12.915 -4.160 9.984 1.00 85.81 96 ASP A N 1
ATOM 747 C CA . ASP A 1 96 ? 11.528 -4.418 10.388 1.00 85.81 96 ASP A CA 1
ATOM 748 C C . ASP A 1 96 ? 11.056 -3.454 11.502 1.00 85.81 96 ASP A C 1
ATOM 750 O O . ASP A 1 96 ? 11.203 -3.744 12.697 1.00 85.81 96 ASP A O 1
ATOM 754 N N . PRO A 1 97 ? 10.526 -2.267 11.144 1.00 87.06 97 PRO A N 1
ATOM 755 C CA . PRO A 1 97 ? 10.272 -1.197 12.103 1.00 87.06 97 PRO A CA 1
ATOM 756 C C . PRO A 1 97 ? 9.280 -1.636 13.188 1.00 87.06 97 PRO A C 1
ATOM 758 O O . PRO A 1 97 ? 8.310 -2.344 12.924 1.00 87.06 97 PRO A O 1
ATOM 761 N N . GLN A 1 98 ? 9.480 -1.167 14.422 1.00 88.12 98 GLN A N 1
ATOM 762 C CA . GLN A 1 98 ? 8.675 -1.575 15.582 1.00 88.12 98 GLN A CA 1
ATOM 763 C C . GLN A 1 98 ? 7.984 -0.394 16.268 1.00 88.12 98 GLN A C 1
ATOM 765 O O . GLN A 1 98 ? 8.433 0.750 16.221 1.00 88.12 98 GLN A O 1
ATOM 770 N N . GLY A 1 99 ? 6.865 -0.668 16.943 1.00 89.06 99 GLY A N 1
ATOM 771 C CA . GLY A 1 99 ? 6.138 0.347 17.710 1.00 89.06 99 GLY A CA 1
ATOM 772 C C . GLY A 1 99 ? 5.703 1.535 16.846 1.00 89.06 99 GLY A C 1
ATOM 773 O O . GLY A 1 99 ? 5.038 1.345 15.824 1.00 89.06 99 GLY A O 1
ATOM 774 N N . ASP A 1 100 ? 6.068 2.749 17.265 1.00 88.06 100 ASP A N 1
ATOM 775 C CA . ASP A 1 100 ? 5.730 3.990 16.555 1.00 88.06 100 ASP A CA 1
ATOM 776 C C . ASP A 1 100 ? 6.634 4.258 15.340 1.00 88.06 100 ASP A C 1
ATOM 778 O O . ASP A 1 100 ? 6.249 5.029 14.459 1.00 88.06 100 ASP A O 1
ATOM 782 N N . ASP A 1 101 ? 7.762 3.550 15.226 1.00 90.56 101 ASP A N 1
ATOM 783 C CA . ASP A 1 101 ? 8.649 3.611 14.060 1.00 90.56 101 ASP A CA 1
ATOM 784 C C . ASP A 1 101 ? 8.009 2.999 12.801 1.00 90.56 101 ASP A C 1
ATOM 786 O O . ASP A 1 101 ? 8.470 3.200 11.685 1.00 90.56 101 ASP A O 1
ATOM 790 N N . ARG A 1 102 ? 6.879 2.301 12.945 1.00 93.62 102 ARG A N 1
ATOM 791 C CA . ARG A 1 102 ? 6.092 1.783 11.815 1.00 93.62 102 ARG A CA 1
ATOM 792 C C . ARG A 1 102 ? 5.310 2.875 11.071 1.00 93.62 102 ARG A C 1
ATOM 794 O O . ARG A 1 102 ? 4.719 2.601 10.031 1.00 93.62 102 ARG A O 1
ATOM 801 N N . PHE A 1 103 ? 5.256 4.103 11.599 1.00 95.00 103 PHE A N 1
ATOM 802 C CA . PHE A 1 103 ? 4.576 5.235 10.962 1.00 95.00 103 PHE A CA 1
ATOM 803 C C . PHE A 1 103 ? 5.551 6.153 10.219 1.00 95.00 103 PHE A C 1
ATOM 805 O O . PHE A 1 103 ? 6.706 6.313 10.602 1.00 95.00 103 PHE A O 1
ATOM 812 N N . GLY A 1 104 ? 5.046 6.856 9.201 1.00 95.19 104 GLY A N 1
ATOM 813 C CA . GLY A 1 104 ? 5.827 7.890 8.514 1.00 95.19 104 GLY A CA 1
ATOM 814 C C . GLY A 1 104 ? 6.894 7.328 7.573 1.00 95.19 104 GLY A C 1
ATOM 815 O O . GLY A 1 104 ? 7.858 8.024 7.278 1.00 95.19 104 GLY A O 1
ATOM 816 N N . LEU A 1 105 ? 6.731 6.082 7.120 1.00 96.00 105 LEU A N 1
ATOM 817 C CA . LEU A 1 105 ? 7.569 5.438 6.108 1.00 96.00 105 LEU A CA 1
ATOM 818 C C . LEU A 1 105 ? 7.218 6.018 4.731 1.00 96.00 105 LEU A C 1
ATOM 820 O O . LEU A 1 105 ? 6.494 5.408 3.948 1.00 96.00 105 LEU A O 1
ATOM 824 N N . GLN A 1 106 ? 7.627 7.264 4.499 1.00 97.31 106 GLN A N 1
ATOM 825 C CA . GLN A 1 106 ? 7.287 8.001 3.289 1.00 97.31 106 GLN A CA 1
ATOM 826 C C . GLN A 1 106 ? 8.164 7.561 2.114 1.00 97.31 106 GLN A C 1
ATOM 828 O O . GLN A 1 106 ? 9.376 7.424 2.256 1.00 97.31 106 GLN A O 1
ATOM 833 N N . TYR A 1 107 ? 7.559 7.418 0.944 1.00 97.50 107 TYR A N 1
ATOM 834 C CA . TYR A 1 107 ? 8.256 7.276 -0.329 1.00 97.50 107 TYR A CA 1
ATOM 835 C C . TYR A 1 107 ? 7.592 8.167 -1.371 1.00 97.50 107 TYR A C 1
ATOM 837 O O . TYR A 1 107 ? 6.489 8.671 -1.163 1.00 97.50 107 TYR A O 1
ATOM 845 N N . PHE A 1 108 ? 8.282 8.413 -2.474 1.00 97.31 108 PHE A N 1
ATOM 846 C CA . PHE A 1 108 ? 7.730 9.156 -3.596 1.00 97.31 108 PHE A CA 1
ATOM 847 C C . PHE A 1 108 ? 7.310 8.172 -4.682 1.00 97.31 108 PHE A C 1
ATOM 849 O O . PHE A 1 108 ? 8.137 7.374 -5.121 1.00 97.31 108 PHE A O 1
ATOM 856 N N . PHE A 1 109 ? 6.038 8.206 -5.077 1.00 96.44 109 PHE A N 1
ATOM 857 C CA . PHE A 1 109 ? 5.466 7.324 -6.086 1.00 96.44 109 PHE A CA 1
ATOM 858 C C . PHE A 1 109 ? 5.211 8.096 -7.375 1.00 96.44 109 PHE A C 1
ATOM 860 O O . PHE A 1 109 ? 4.568 9.149 -7.372 1.00 96.44 109 PHE A O 1
ATOM 867 N N . SER A 1 110 ? 5.706 7.548 -8.479 1.00 94.38 110 SER A N 1
ATOM 868 C CA . SER A 1 110 ? 5.506 8.081 -9.817 1.00 94.38 110 SER A CA 1
ATOM 869 C C . SER A 1 110 ? 4.972 6.983 -10.729 1.00 94.38 110 SER A C 1
ATOM 871 O O . SER A 1 110 ? 5.551 5.895 -10.784 1.00 94.38 110 SER A O 1
ATOM 873 N N . LEU A 1 111 ? 3.883 7.267 -11.438 1.00 92.94 111 LEU A N 1
ATOM 874 C CA . LEU A 1 111 ? 3.273 6.382 -12.428 1.00 92.94 111 LEU A CA 1
ATOM 875 C C . LEU A 1 111 ? 3.056 7.162 -13.721 1.00 92.94 111 LEU A C 1
ATOM 877 O O . LEU A 1 111 ? 2.409 8.211 -13.711 1.00 92.94 111 LEU A O 1
ATOM 881 N N . SER A 1 112 ? 3.597 6.647 -14.816 1.00 89.75 112 SER A N 1
ATOM 882 C CA . SER A 1 112 ? 3.514 7.253 -16.144 1.00 89.75 112 SER A CA 1
ATOM 883 C C . SER A 1 112 ? 2.174 6.911 -16.803 1.00 89.75 112 SER A C 1
ATOM 885 O O . SER A 1 112 ? 1.768 5.750 -16.793 1.00 89.75 112 SER A O 1
ATOM 887 N N . ASP A 1 113 ? 1.498 7.906 -17.379 1.00 80.25 113 ASP A N 1
ATOM 888 C CA . ASP A 1 113 ? 0.282 7.709 -18.190 1.00 80.25 113 ASP A CA 1
ATOM 889 C C . ASP A 1 113 ? 0.651 7.554 -19.672 1.00 80.25 113 ASP A C 1
ATOM 891 O O . ASP A 1 113 ? 0.247 6.613 -20.348 1.00 80.25 113 ASP A O 1
ATOM 895 N N . ASP A 1 114 ? 1.555 8.404 -20.151 1.00 72.56 114 ASP A N 1
ATOM 896 C CA . ASP A 1 114 ? 2.197 8.321 -21.460 1.00 72.56 114 ASP A CA 1
ATOM 897 C C . ASP A 1 114 ? 3.668 8.777 -21.346 1.00 72.56 114 ASP A C 1
ATOM 899 O O . ASP A 1 114 ? 4.214 8.875 -20.245 1.00 72.56 114 ASP A O 1
ATOM 903 N N . GLU A 1 115 ? 4.357 8.981 -22.469 1.00 65.88 115 GLU A N 1
ATOM 904 C CA . GLU A 1 115 ? 5.769 9.390 -22.472 1.00 65.88 115 GLU A CA 1
ATOM 905 C C . GLU A 1 115 ? 6.012 10.791 -21.877 1.00 65.88 115 GLU A C 1
ATOM 907 O O . GLU A 1 115 ? 7.140 11.103 -21.488 1.00 65.88 115 GLU A O 1
ATOM 912 N N . GLN A 1 116 ? 4.991 11.650 -21.813 1.00 67.56 116 GLN A N 1
ATOM 913 C CA . GLN A 1 116 ? 5.121 13.051 -21.406 1.00 67.56 116 GLN A CA 1
ATOM 914 C C . GLN A 1 116 ? 4.307 13.402 -20.151 1.00 67.56 116 GLN A C 1
ATOM 916 O O . GLN A 1 116 ? 4.547 14.451 -19.544 1.00 67.56 116 GLN A O 1
ATOM 921 N N . ALA A 1 117 ? 3.379 12.542 -19.735 1.00 77.19 117 ALA A N 1
ATOM 922 C CA . ALA A 1 117 ? 2.457 12.769 -18.636 1.00 77.19 117 ALA A CA 1
ATOM 923 C C . ALA A 1 117 ? 2.559 11.685 -17.559 1.00 77.19 117 ALA A C 1
ATOM 925 O O . ALA A 1 117 ? 2.677 10.487 -17.820 1.00 77.19 117 ALA A O 1
ATOM 926 N N . LYS A 1 118 ? 2.456 12.129 -16.306 1.00 83.56 118 LYS A N 1
ATOM 927 C CA . LYS A 1 118 ? 2.375 11.257 -15.136 1.00 83.56 118 LYS A CA 1
ATOM 928 C C . LYS A 1 118 ? 0.932 11.179 -14.657 1.00 83.56 118 LYS A C 1
ATOM 930 O O . LYS A 1 118 ? 0.339 12.210 -14.346 1.00 83.56 118 LYS A O 1
ATOM 935 N N . ALA A 1 119 ? 0.406 9.963 -14.540 1.00 87.19 119 ALA A N 1
ATOM 936 C CA . ALA A 1 119 ? -0.878 9.695 -13.900 1.00 87.19 119 ALA A CA 1
ATOM 937 C C . ALA A 1 119 ? -0.820 10.013 -12.398 1.00 87.19 119 ALA A C 1
ATOM 939 O O . ALA A 1 119 ? -1.776 10.529 -11.821 1.00 87.19 119 ALA A O 1
ATOM 940 N N . VAL A 1 120 ? 0.319 9.713 -11.764 1.00 91.31 120 VAL A N 1
ATOM 941 C CA . VAL A 1 120 ? 0.576 9.998 -10.349 1.00 91.31 120 VAL A CA 1
ATOM 942 C C . VAL A 1 120 ? 2.008 10.488 -10.187 1.00 91.31 120 VAL A C 1
ATOM 944 O O . VAL A 1 120 ? 2.931 9.918 -10.763 1.00 91.31 120 VAL A O 1
ATOM 947 N N . ASP A 1 121 ? 2.192 11.536 -9.387 1.00 93.50 121 ASP A N 1
ATOM 948 C CA . ASP A 1 121 ? 3.509 12.035 -8.985 1.00 93.50 121 ASP A CA 1
ATOM 949 C C . ASP A 1 121 ? 3.420 12.635 -7.578 1.00 93.50 121 ASP A C 1
ATOM 951 O O . ASP A 1 121 ? 3.261 13.845 -7.400 1.00 93.50 121 ASP A O 1
ATOM 955 N N . ALA A 1 122 ? 3.394 11.772 -6.561 1.00 95.31 122 ALA A N 1
ATOM 956 C CA . ALA A 1 122 ? 3.005 12.170 -5.213 1.00 95.31 122 ALA A CA 1
ATOM 957 C C . ALA A 1 122 ? 3.774 11.423 -4.113 1.00 95.31 122 ALA A C 1
ATOM 959 O O . ALA A 1 122 ? 4.175 10.270 -4.291 1.00 95.31 122 ALA A O 1
ATOM 960 N N . PRO A 1 123 ? 3.958 12.053 -2.936 1.00 97.00 123 PRO A N 1
ATOM 961 C CA . PRO A 1 123 ? 4.417 11.339 -1.757 1.00 97.00 123 PRO A CA 1
ATOM 962 C C . PRO A 1 123 ? 3.321 10.400 -1.236 1.00 97.00 123 PRO A C 1
ATOM 964 O O . PRO A 1 123 ? 2.1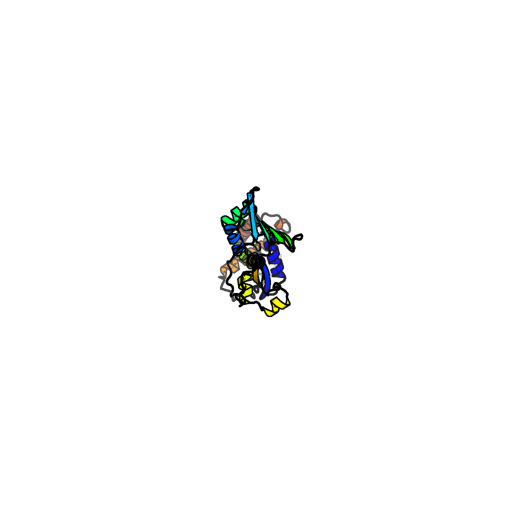66 10.796 -1.073 1.00 97.00 123 PRO A O 1
ATOM 967 N N . GLU A 1 124 ? 3.720 9.181 -0.895 1.00 96.69 124 GLU A N 1
ATOM 968 C CA . GLU A 1 124 ? 2.885 8.159 -0.272 1.00 96.69 124 GLU A CA 1
ATOM 969 C C . GLU A 1 124 ? 3.522 7.660 1.030 1.00 96.69 124 GLU A C 1
ATOM 971 O O . GLU A 1 124 ? 4.694 7.913 1.317 1.00 96.69 124 GLU A O 1
ATOM 976 N N . TRP A 1 125 ? 2.740 6.957 1.851 1.00 96.56 125 TRP A N 1
ATOM 977 C CA . TRP A 1 125 ? 3.200 6.405 3.124 1.00 96.56 125 TRP A CA 1
ATOM 978 C C . TRP A 1 125 ? 2.964 4.906 3.146 1.00 96.56 125 TRP A C 1
ATOM 980 O O . TRP A 1 125 ? 1.820 4.454 3.103 1.00 96.56 125 TRP A O 1
ATOM 990 N N . LEU A 1 126 ? 4.047 4.143 3.268 1.00 95.12 126 LEU A N 1
ATOM 991 C CA . LEU A 1 126 ? 3.975 2.699 3.372 1.00 95.12 126 LEU A CA 1
ATOM 992 C C . LEU A 1 126 ? 3.319 2.312 4.696 1.00 95.12 126 LEU A C 1
ATOM 994 O O . LEU A 1 126 ? 3.676 2.834 5.758 1.00 95.12 126 LEU A O 1
ATOM 998 N N . VAL A 1 127 ? 2.363 1.386 4.638 1.00 89.75 127 VAL A N 1
ATOM 999 C CA . VAL A 1 127 ? 1.648 0.918 5.825 1.00 89.75 127 VAL A CA 1
ATOM 1000 C C . VAL A 1 127 ? 1.862 -0.583 5.999 1.00 89.75 127 VAL A C 1
ATOM 1002 O O . VAL A 1 127 ? 1.266 -1.371 5.263 1.00 89.75 127 VAL A O 1
ATOM 1005 N N . PRO A 1 128 ? 2.672 -1.010 6.985 1.00 93.81 128 PRO A N 1
ATOM 1006 C CA . PRO A 1 128 ? 2.799 -2.422 7.319 1.00 93.81 128 PRO A CA 1
ATOM 1007 C C . PRO A 1 128 ? 1.434 -3.032 7.658 1.00 93.81 128 PRO A C 1
ATOM 1009 O O . PRO A 1 128 ? 0.689 -2.492 8.481 1.00 93.81 128 PRO A O 1
ATOM 1012 N N . LEU A 1 129 ? 1.104 -4.179 7.059 1.00 94.12 129 LEU A N 1
ATOM 1013 C CA . LEU A 1 129 ? -0.199 -4.830 7.247 1.00 94.12 129 LEU A CA 1
ATOM 1014 C C . LEU A 1 129 ? -0.539 -5.129 8.726 1.00 94.12 129 LEU A C 1
ATOM 1016 O O . LEU A 1 129 ? -1.687 -4.891 9.113 1.00 94.12 129 LEU A O 1
ATOM 1020 N N . PRO A 1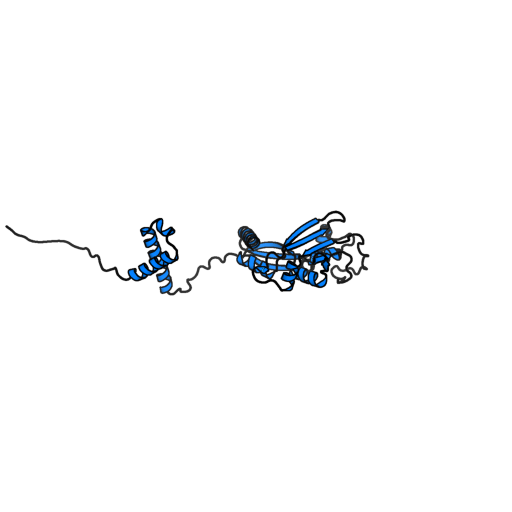 130 ? 0.407 -5.573 9.587 1.00 94.12 130 PRO A N 1
ATOM 1021 C CA . PRO A 1 130 ? 0.134 -5.737 11.016 1.00 94.12 130 PRO A CA 1
ATOM 1022 C C . PRO A 1 130 ? -0.289 -4.429 11.691 1.00 94.12 130 PRO A C 1
ATOM 1024 O O . PRO A 1 130 ? -1.279 -4.405 12.419 1.00 94.12 130 PRO A O 1
ATOM 1027 N N . LEU A 1 131 ? 0.390 -3.319 11.378 1.00 95.06 131 LEU A N 1
ATOM 1028 C CA . LEU A 1 131 ? 0.040 -2.002 11.909 1.00 95.06 131 LEU A CA 1
ATOM 1029 C C . LEU A 1 131 ? -1.353 -1.567 11.440 1.00 95.06 131 LEU A C 1
ATOM 1031 O O . LEU A 1 131 ? -2.147 -1.067 12.235 1.00 95.06 131 LEU A O 1
ATOM 1035 N N . LEU A 1 132 ? -1.652 -1.754 10.152 1.00 95.56 132 LEU A N 1
ATOM 1036 C CA . LEU A 1 132 ? -2.954 -1.421 9.581 1.00 95.56 132 LEU A CA 1
ATOM 1037 C C . LEU A 1 132 ? -4.083 -2.158 10.312 1.00 95.56 132 LEU A C 1
ATOM 1039 O O . LEU A 1 132 ? -5.090 -1.549 10.676 1.00 95.56 132 LEU A O 1
ATOM 1043 N N . LYS A 1 133 ? -3.884 -3.458 10.562 1.00 96.25 133 LYS A N 1
ATOM 1044 C CA . LYS A 1 133 ? -4.812 -4.301 11.315 1.00 96.25 133 LYS A CA 1
ATOM 1045 C C . LYS A 1 133 ? -4.996 -3.791 12.745 1.00 96.25 133 LYS A C 1
ATOM 1047 O O . LYS A 1 133 ? -6.131 -3.553 13.144 1.00 96.25 133 LYS A O 1
ATOM 1052 N N . GLU A 1 134 ? -3.908 -3.563 13.481 1.00 95.50 134 GLU A N 1
ATOM 1053 C CA . GLU A 1 134 ? -3.948 -3.056 14.863 1.00 95.50 134 GLU A CA 1
ATOM 1054 C C . GLU A 1 134 ? -4.726 -1.730 14.969 1.00 95.50 134 GLU A C 1
ATOM 1056 O O . GLU A 1 134 ? -5.600 -1.564 15.825 1.00 95.50 134 GLU A O 1
ATOM 1061 N N . VAL A 1 135 ? -4.435 -0.780 14.073 1.00 96.06 135 VAL A N 1
ATOM 1062 C CA . VAL A 1 135 ? -5.090 0.535 14.050 1.00 96.06 135 VAL A CA 1
ATOM 1063 C C . VAL A 1 135 ? -6.583 0.395 13.746 1.00 96.06 135 VAL A C 1
ATOM 1065 O O . VAL A 1 135 ? -7.404 0.987 14.454 1.00 96.06 135 VAL A O 1
ATOM 1068 N N . ALA A 1 136 ? -6.954 -0.399 12.740 1.00 96.50 136 ALA A N 1
ATOM 1069 C CA . ALA A 1 136 ? -8.351 -0.623 12.380 1.00 96.50 136 ALA A CA 1
ATOM 1070 C C . ALA A 1 136 ? -9.137 -1.304 13.516 1.00 96.50 136 ALA A C 1
ATOM 1072 O O . ALA A 1 136 ? -10.220 -0.838 13.888 1.00 96.50 136 ALA A O 1
ATOM 1073 N N . GLU A 1 137 ? -8.567 -2.344 14.130 1.00 96.56 137 GLU A N 1
ATOM 1074 C CA . GLU A 1 137 ? -9.198 -3.105 15.215 1.00 96.56 137 GLU A CA 1
ATOM 1075 C C . GLU A 1 137 ? -9.431 -2.238 16.451 1.00 96.56 137 GLU A C 1
ATOM 1077 O O . GLU A 1 137 ? -10.515 -2.276 17.037 1.00 96.56 137 GLU A O 1
ATOM 1082 N N . SER A 1 138 ? -8.482 -1.358 16.783 1.00 95.62 138 SER A N 1
ATOM 1083 C CA . SER A 1 138 ? -8.652 -0.377 17.864 1.00 95.62 138 SER A CA 1
ATOM 1084 C C . SER A 1 138 ? -9.812 0.604 17.628 1.00 95.62 138 SER A C 1
ATOM 1086 O O . SER A 1 138 ? -10.324 1.212 18.570 1.00 95.62 138 SER A O 1
ATOM 1088 N N . CYS A 1 139 ? -10.258 0.742 16.376 1.00 95.75 139 CYS A N 1
ATOM 1089 C CA . CYS A 1 139 ? -11.399 1.557 15.974 1.00 95.75 139 CYS A CA 1
ATOM 1090 C C . CYS A 1 139 ? -12.677 0.724 15.764 1.00 95.75 139 CYS A C 1
ATOM 1092 O O . CYS A 1 139 ? -13.690 1.262 15.317 1.00 95.75 139 CYS A O 1
ATOM 1094 N N . GLY A 1 140 ? -12.673 -0.572 16.092 1.00 95.88 140 GLY A N 1
ATOM 1095 C CA . GLY A 1 140 ? -13.821 -1.470 15.940 1.00 95.88 140 GLY A CA 1
ATOM 1096 C C . GLY A 1 140 ? -14.037 -1.981 14.513 1.00 95.88 140 GLY A C 1
ATOM 1097 O O . GLY A 1 140 ? -15.166 -2.325 14.157 1.00 95.88 140 GLY A O 1
ATOM 1098 N N . LEU A 1 141 ? -12.987 -2.004 13.691 1.00 97.56 141 LEU A N 1
ATOM 1099 C CA . LEU A 1 141 ? -12.991 -2.572 12.346 1.00 97.56 141 LEU A CA 1
ATOM 1100 C C . LEU A 1 141 ? -12.102 -3.815 12.320 1.00 97.56 141 LEU A C 1
ATOM 1102 O O . LEU A 1 141 ? -10.915 -3.735 12.608 1.00 97.56 141 LEU A O 1
ATOM 1106 N N . GLN A 1 142 ? -12.663 -4.964 11.963 1.00 97.44 142 GLN A N 1
ATOM 1107 C CA . GLN A 1 142 ? -11.918 -6.215 11.864 1.00 97.44 142 GLN A CA 1
ATOM 1108 C C . GLN A 1 142 ? -11.484 -6.456 10.420 1.00 97.44 142 GLN A C 1
ATOM 1110 O O . GLN A 1 142 ? -12.323 -6.452 9.519 1.00 97.44 142 GLN A O 1
ATOM 1115 N N . LEU A 1 143 ? -10.193 -6.707 10.202 1.00 97.44 143 LEU A N 1
ATOM 1116 C CA . LEU A 1 143 ? -9.674 -7.096 8.892 1.00 97.44 143 LEU A CA 1
ATOM 1117 C C . LEU A 1 143 ? -10.166 -8.507 8.527 1.00 97.44 143 LEU A C 1
ATOM 1119 O O . LEU A 1 143 ? -9.862 -9.467 9.232 1.00 97.44 143 LEU A O 1
ATOM 1123 N N . GLN A 1 144 ? -10.914 -8.633 7.430 1.00 96.81 144 GLN A N 1
ATOM 1124 C CA . GLN A 1 144 ? -11.424 -9.911 6.916 1.00 96.81 144 GLN A CA 1
ATOM 1125 C C . GLN A 1 144 ? -10.649 -10.415 5.701 1.00 96.81 144 GLN A C 1
ATOM 1127 O O . GLN A 1 144 ? -10.489 -11.617 5.523 1.00 96.81 144 GLN A O 1
ATOM 1132 N N . THR A 1 145 ? -10.202 -9.514 4.830 1.00 96.25 145 THR A N 1
ATOM 1133 C CA . THR A 1 145 ? -9.493 -9.871 3.597 1.00 96.25 145 THR A CA 1
ATOM 1134 C C . THR A 1 145 ? -8.316 -8.936 3.399 1.00 96.25 145 THR A C 1
ATOM 1136 O O . THR A 1 145 ? -8.467 -7.730 3.559 1.00 96.25 145 THR A O 1
ATOM 1139 N N . ALA A 1 146 ? -7.169 -9.509 3.042 1.00 97.12 146 ALA A N 1
ATOM 1140 C CA . ALA A 1 146 ? -5.975 -8.813 2.581 1.00 97.12 146 ALA A CA 1
ATOM 1141 C C . ALA A 1 146 ? -5.339 -9.669 1.478 1.00 97.12 146 ALA A C 1
ATOM 1143 O O . ALA A 1 146 ? -4.568 -10.583 1.769 1.00 97.12 146 ALA A O 1
ATOM 1144 N N . LYS A 1 147 ? -5.738 -9.434 0.225 1.00 96.56 147 LYS A N 1
ATOM 1145 C CA . LYS A 1 147 ? -5.331 -10.248 -0.932 1.00 96.56 147 LYS A CA 1
ATOM 1146 C C . LYS A 1 147 ? -4.551 -9.405 -1.918 1.00 96.56 147 LYS A C 1
ATOM 1148 O O . LYS A 1 147 ? -5.063 -8.387 -2.372 1.00 96.56 147 LYS A O 1
ATOM 1153 N N . ASN A 1 148 ? -3.345 -9.840 -2.266 1.00 97.00 148 ASN A N 1
ATOM 1154 C CA . ASN A 1 148 ? -2.584 -9.222 -3.345 1.00 97.00 148 ASN A CA 1
ATOM 1155 C C . ASN A 1 148 ? -3.400 -9.236 -4.647 1.00 97.00 148 ASN A C 1
ATOM 1157 O O . ASN A 1 148 ? -4.163 -10.176 -4.874 1.00 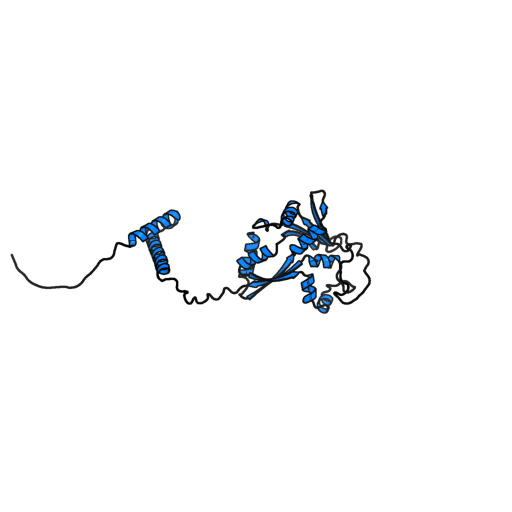97.00 148 ASN A O 1
ATOM 1161 N N . PHE A 1 149 ? -3.246 -8.233 -5.506 1.00 95.62 149 PHE A N 1
ATOM 1162 C CA . PHE A 1 149 ? -4.017 -8.155 -6.747 1.00 95.62 149 PHE A CA 1
ATOM 1163 C C . PHE A 1 149 ? -3.797 -9.345 -7.676 1.00 95.62 149 PHE A C 1
ATOM 1165 O O . PHE A 1 149 ? -4.761 -9.789 -8.287 1.00 95.62 149 PHE A O 1
ATOM 1172 N N . HIS A 1 150 ? -2.597 -9.930 -7.738 1.00 93.38 150 HIS A N 1
ATOM 1173 C CA . HIS A 1 150 ? -2.382 -11.125 -8.568 1.00 93.38 150 HIS A CA 1
ATOM 1174 C C . HIS A 1 150 ? -3.265 -12.283 -8.107 1.00 93.38 150 HIS A C 1
ATOM 1176 O O . HIS A 1 150 ? -3.903 -12.934 -8.927 1.00 93.38 150 HIS A O 1
ATOM 1182 N N . GLN A 1 151 ? -3.352 -12.487 -6.790 1.00 92.25 151 GLN A N 1
ATOM 1183 C CA . GLN A 1 151 ? -4.242 -13.481 -6.191 1.00 92.25 151 GLN A CA 1
ATOM 1184 C C . GLN A 1 151 ? -5.718 -13.093 -6.356 1.00 92.25 151 GLN A C 1
ATOM 1186 O O . GLN A 1 151 ? -6.570 -13.935 -6.619 1.00 92.25 151 GLN A O 1
ATOM 1191 N N . PHE A 1 152 ? -6.053 -11.814 -6.184 1.00 93.50 152 PHE A N 1
ATOM 1192 C CA . PHE A 1 152 ? -7.430 -11.351 -6.312 1.00 93.50 152 PHE A CA 1
ATOM 1193 C C . PHE A 1 152 ? -7.958 -11.563 -7.734 1.00 93.50 152 PHE A C 1
ATOM 1195 O O . PHE A 1 152 ? -9.084 -12.033 -7.897 1.00 93.50 152 PHE A O 1
ATOM 1202 N N . VAL A 1 153 ? -7.143 -11.252 -8.745 1.00 89.44 153 VAL A N 1
ATOM 1203 C CA . VAL A 1 153 ? -7.504 -11.409 -10.153 1.00 89.44 153 VAL A CA 1
ATOM 1204 C C . VAL A 1 153 ? -7.713 -12.878 -10.502 1.00 89.44 153 VAL A C 1
ATOM 1206 O O . VAL A 1 153 ? -8.757 -13.210 -11.056 1.00 89.44 153 VAL A O 1
ATOM 1209 N N . SER A 1 154 ? -6.787 -13.761 -10.116 1.00 87.06 154 SER A N 1
ATOM 1210 C CA . SER A 1 154 ? -6.905 -15.192 -10.423 1.00 87.06 154 SER A CA 1
ATOM 1211 C C . SER A 1 154 ? -8.139 -15.849 -9.795 1.00 87.06 154 SER A C 1
ATOM 1213 O O . SER A 1 154 ? -8.696 -16.783 -10.363 1.00 87.06 154 SER A O 1
ATOM 1215 N N . GLU A 1 155 ? -8.585 -15.363 -8.635 1.00 89.62 155 GLU A N 1
ATOM 1216 C CA . GLU A 1 155 ? -9.711 -15.948 -7.904 1.00 89.62 155 GLU A CA 1
ATOM 1217 C C . GLU A 1 155 ? -11.082 -15.348 -8.258 1.00 89.62 155 GLU A C 1
ATOM 1219 O O . GLU A 1 155 ? -12.095 -16.012 -8.045 1.00 89.62 155 GLU A O 1
ATOM 1224 N N . ASN A 1 156 ? -11.152 -14.090 -8.713 1.00 87.62 156 ASN A N 1
ATOM 1225 C CA . ASN A 1 156 ? -12.420 -13.339 -8.717 1.00 87.62 156 ASN A CA 1
ATOM 1226 C C . ASN A 1 156 ? -12.788 -12.704 -10.058 1.00 87.62 156 ASN A C 1
ATOM 1228 O O . ASN A 1 156 ? -13.880 -12.144 -10.168 1.00 87.62 156 ASN A O 1
ATOM 1232 N N . VAL A 1 157 ? -11.900 -12.715 -11.051 1.00 83.62 157 VAL A N 1
ATOM 1233 C CA . VAL A 1 157 ? -12.096 -11.871 -12.228 1.00 83.62 157 VAL A CA 1
ATOM 1234 C C . VAL A 1 157 ? -12.718 -12.620 -13.400 1.00 83.62 157 VAL A C 1
ATOM 1236 O O . VAL A 1 157 ? -12.267 -13.679 -13.823 1.00 83.62 157 VAL A O 1
ATOM 1239 N N . ASP A 1 158 ? -13.768 -12.007 -13.944 1.00 87.75 158 ASP A N 1
ATOM 1240 C CA . ASP A 1 158 ? -14.401 -12.386 -15.200 1.00 87.75 158 ASP A CA 1
ATOM 1241 C C . ASP A 1 158 ? -13.648 -11.740 -16.374 1.00 87.75 158 ASP A C 1
ATOM 1243 O O . ASP A 1 158 ? -13.687 -10.520 -16.572 1.00 87.75 158 ASP A O 1
ATOM 1247 N N . VAL A 1 159 ? -12.991 -12.574 -17.180 1.00 84.94 159 VAL A N 1
ATOM 1248 C CA . VAL A 1 159 ? -12.249 -12.164 -18.383 1.00 84.94 159 VAL A CA 1
ATOM 1249 C C . VAL A 1 159 ? -13.146 -11.406 -19.371 1.00 84.94 159 VAL A C 1
ATOM 1251 O O . VAL A 1 159 ? -12.712 -10.431 -19.985 1.00 84.94 159 VAL A O 1
ATOM 1254 N N . GLY A 1 160 ? -14.420 -11.789 -19.497 1.00 87.44 160 GLY A N 1
ATOM 1255 C CA . GLY A 1 160 ? -15.380 -11.106 -20.362 1.00 87.44 160 GLY A CA 1
ATOM 1256 C C . GLY A 1 160 ? -15.730 -9.703 -19.863 1.00 87.44 160 GLY A C 1
ATOM 1257 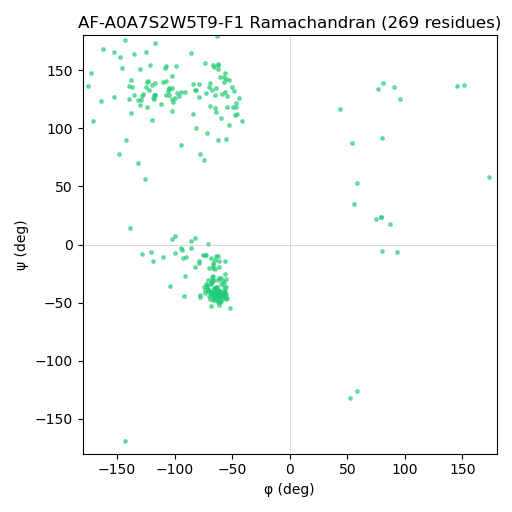O O . GLY A 1 160 ? -15.950 -8.789 -20.662 1.00 87.44 160 GLY A O 1
ATOM 1258 N N . LEU A 1 161 ? -15.754 -9.487 -18.545 1.00 90.19 161 LEU A N 1
ATOM 1259 C CA . LEU A 1 161 ? -15.888 -8.148 -17.975 1.00 90.19 161 LEU A CA 1
ATOM 1260 C C . LEU A 1 161 ? -14.626 -7.310 -18.210 1.00 90.19 161 LEU A C 1
ATOM 1262 O O . LEU A 1 161 ? -14.756 -6.188 -18.694 1.00 90.19 161 LEU A O 1
ATOM 1266 N N . MET A 1 162 ? -13.433 -7.854 -17.948 1.00 88.44 162 MET A N 1
ATOM 1267 C CA . MET A 1 162 ? -12.163 -7.152 -18.195 1.00 88.44 162 MET A CA 1
ATOM 1268 C C . MET A 1 162 ? -12.023 -6.693 -19.648 1.00 88.44 162 MET A C 1
ATOM 1270 O O . MET A 1 162 ? -11.649 -5.549 -19.902 1.00 88.44 162 MET A O 1
ATOM 1274 N N . ALA A 1 163 ? -12.383 -7.555 -20.603 1.00 86.38 163 ALA A N 1
ATOM 1275 C CA . ALA A 1 163 ? -12.343 -7.225 -22.024 1.00 86.38 163 ALA A CA 1
ATOM 1276 C C . ALA A 1 163 ? -13.292 -6.066 -22.372 1.00 86.38 163 ALA A C 1
ATOM 1278 O O . ALA A 1 163 ? -12.907 -5.143 -23.088 1.00 86.38 163 ALA A O 1
ATOM 1279 N N . ARG A 1 164 ? -14.516 -6.064 -21.819 1.00 91.44 164 ARG A N 1
ATOM 1280 C CA . ARG A 1 164 ? -15.481 -4.960 -21.999 1.00 91.44 164 ARG A CA 1
ATOM 1281 C C . ARG A 1 164 ? -15.044 -3.663 -21.322 1.00 91.44 164 ARG A C 1
ATOM 1283 O O . ARG A 1 164 ? -15.443 -2.595 -21.766 1.00 91.44 164 ARG A O 1
ATOM 1290 N N . MET A 1 165 ? -14.257 -3.760 -20.254 1.00 90.69 165 MET A N 1
ATOM 1291 C CA . MET A 1 165 ? -13.669 -2.614 -19.559 1.00 90.69 165 MET A CA 1
ATOM 1292 C C . MET A 1 165 ? -12.350 -2.143 -20.184 1.00 90.69 165 MET A C 1
ATOM 1294 O O . MET A 1 165 ? -11.749 -1.209 -19.665 1.00 90.69 165 MET A O 1
ATOM 1298 N N . HIS A 1 166 ? -11.911 -2.759 -21.288 1.00 87.88 166 HIS A N 1
ATOM 1299 C CA . HIS A 1 166 ? -10.652 -2.441 -21.962 1.00 87.88 166 HIS A CA 1
ATOM 1300 C C . HIS A 1 166 ? -9.430 -2.546 -21.036 1.00 87.88 166 HIS A C 1
ATOM 1302 O O . HIS A 1 166 ? -8.477 -1.787 -21.168 1.00 87.88 166 HIS A O 1
ATOM 1308 N N . CYS A 1 167 ? -9.452 -3.501 -20.100 1.00 85.44 167 CYS A N 1
ATOM 1309 C CA . CYS A 1 167 ? -8.320 -3.768 -19.208 1.00 85.44 167 CYS A CA 1
ATOM 1310 C C . CYS A 1 167 ? -7.166 -4.507 -19.899 1.00 85.44 167 CYS A C 1
ATOM 1312 O O . CYS A 1 167 ? -6.122 -4.695 -19.286 1.00 85.44 167 CYS A O 1
ATOM 1314 N N . PHE A 1 168 ? -7.379 -4.975 -21.127 1.00 83.69 168 PHE A N 1
ATOM 1315 C CA . PHE A 1 168 ? -6.380 -5.678 -21.912 1.00 83.69 168 PHE A CA 1
ATOM 1316 C C . PHE A 1 168 ? -5.888 -4.813 -23.064 1.00 83.69 168 PHE A C 1
ATOM 1318 O O . PHE A 1 168 ? -6.632 -4.003 -23.624 1.00 83.69 168 PHE A O 1
ATOM 1325 N N . ASP A 1 169 ? -4.649 -5.058 -23.463 1.00 78.19 169 ASP A N 1
ATOM 1326 C CA . ASP A 1 169 ? -4.094 -4.578 -24.714 1.00 78.19 169 ASP A CA 1
ATOM 1327 C C . ASP A 1 169 ? -4.845 -5.161 -25.933 1.00 78.19 169 ASP A C 1
ATOM 1329 O O . ASP A 1 169 ? -5.772 -5.975 -25.841 1.00 78.19 169 ASP A O 1
ATOM 1333 N N . ARG A 1 170 ? -4.414 -4.764 -27.135 1.00 74.19 170 ARG A N 1
ATOM 1334 C CA . ARG A 1 170 ? -5.003 -5.239 -28.402 1.00 74.19 170 ARG A CA 1
ATOM 1335 C C . ARG A 1 170 ? -4.883 -6.755 -28.618 1.00 74.19 170 ARG A C 1
ATOM 1337 O O . ARG A 1 170 ? -5.517 -7.277 -29.531 1.00 74.19 170 ARG A O 1
ATOM 1344 N N . GLN A 1 171 ? -4.054 -7.441 -27.839 1.00 68.69 171 GLN A N 1
ATOM 1345 C CA . GLN A 1 171 ? -3.772 -8.873 -27.930 1.00 68.69 171 GLN A CA 1
ATOM 1346 C C . GLN A 1 171 ? -4.559 -9.680 -26.885 1.00 68.69 171 GLN A C 1
ATOM 1348 O O . GLN A 1 171 ? -4.583 -10.913 -26.972 1.00 68.69 171 GLN A O 1
ATOM 1353 N N . GLY A 1 172 ? -5.253 -8.999 -25.965 1.00 75.00 172 GLY A N 1
ATOM 1354 C CA . GLY A 1 172 ? -6.010 -9.612 -24.878 1.00 75.00 172 GLY A CA 1
ATOM 1355 C C . GLY A 1 172 ? -5.173 -9.880 -23.624 1.00 75.00 172 GLY A C 1
ATOM 1356 O O . GLY A 1 172 ? -5.595 -10.687 -22.800 1.00 75.00 172 GLY A O 1
ATOM 1357 N N . SER A 1 173 ? -4.007 -9.242 -23.480 1.00 79.31 173 SER A N 1
ATOM 1358 C CA . SER A 1 173 ? -3.091 -9.393 -22.339 1.00 79.31 173 SER A CA 1
ATOM 1359 C C . SER A 1 173 ? -2.901 -8.096 -21.545 1.00 79.31 173 SER A C 1
ATOM 1361 O O . SER A 1 173 ? -3.416 -7.044 -21.909 1.00 79.31 173 SER A O 1
ATOM 1363 N N . VAL A 1 174 ? -2.191 -8.189 -20.418 1.00 83.38 174 VAL A N 1
ATOM 1364 C CA . VAL A 1 174 ? -1.655 -7.045 -19.661 1.00 83.38 174 VAL A CA 1
ATOM 1365 C C . VAL A 1 174 ? -0.139 -7.074 -19.821 1.00 83.38 174 VAL A C 1
ATOM 1367 O O . VAL A 1 174 ? 0.438 -8.168 -19.782 1.00 83.38 174 VAL A O 1
ATOM 1370 N N . SER A 1 175 ? 0.508 -5.917 -19.996 1.00 84.75 175 SER A N 1
ATOM 1371 C CA . SER A 1 175 ? 1.961 -5.889 -20.185 1.00 84.75 175 SER A CA 1
ATOM 1372 C C . SER A 1 175 ? 2.698 -6.434 -18.947 1.00 84.75 175 SER A C 1
ATOM 1374 O O . SER A 1 175 ? 2.171 -6.363 -17.828 1.00 84.75 175 SER A O 1
ATOM 1376 N N . PRO A 1 176 ? 3.926 -6.973 -19.093 1.00 83.31 176 PRO A N 1
ATOM 1377 C CA . PRO A 1 176 ? 4.705 -7.444 -17.950 1.00 83.31 176 PRO A CA 1
ATOM 1378 C C . PRO A 1 176 ? 4.898 -6.367 -16.879 1.00 83.31 176 PRO A C 1
ATOM 1380 O O . PRO A 1 176 ? 4.726 -6.651 -15.691 1.00 83.31 176 PRO A O 1
ATOM 1383 N N . GLY A 1 177 ? 5.192 -5.130 -17.290 1.00 87.50 177 GLY A N 1
ATOM 1384 C CA . GLY A 1 177 ? 5.396 -4.014 -16.378 1.00 87.50 177 GLY A CA 1
ATOM 1385 C C . GLY A 1 177 ? 4.102 -3.554 -15.701 1.00 87.50 177 GLY A C 1
ATOM 1386 O O . GLY A 1 177 ? 4.080 -3.392 -14.482 1.00 87.50 177 GLY A O 1
ATOM 1387 N N . GLU A 1 178 ? 2.995 -3.425 -16.439 1.00 88.69 178 GLU A N 1
ATOM 1388 C CA . GLU A 1 178 ? 1.671 -3.106 -15.875 1.00 88.69 178 GLU A CA 1
ATOM 1389 C C . GLU A 1 178 ? 1.230 -4.160 -14.859 1.00 88.69 178 GLU A C 1
ATOM 1391 O O . GLU A 1 178 ? 0.730 -3.852 -13.772 1.00 88.69 178 GLU A O 1
ATOM 1396 N N . TRP A 1 179 ? 1.471 -5.428 -15.179 1.00 90.56 179 TRP A N 1
ATOM 1397 C CA . TRP A 1 179 ? 1.131 -6.512 -14.287 1.00 90.56 179 TRP A CA 1
ATOM 1398 C C . TRP A 1 179 ? 2.060 -6.563 -13.059 1.00 90.56 179 TRP A C 1
ATOM 1400 O O . TRP A 1 179 ? 1.598 -6.829 -11.945 1.00 90.56 179 TRP A O 1
ATOM 1410 N N . ALA A 1 180 ? 3.353 -6.262 -13.201 1.00 91.88 180 ALA A N 1
ATOM 1411 C CA . ALA A 1 180 ? 4.266 -6.096 -12.068 1.00 91.88 180 ALA A CA 1
ATOM 1412 C C . ALA A 1 180 ? 3.833 -4.933 -11.154 1.00 91.88 180 ALA A C 1
ATOM 1414 O O . ALA A 1 180 ? 3.811 -5.095 -9.935 1.00 91.88 180 ALA A O 1
ATOM 1415 N N . ILE A 1 181 ? 3.377 -3.811 -11.722 1.00 93.25 181 ILE A N 1
ATOM 1416 C CA . ILE A 1 181 ? 2.808 -2.686 -10.962 1.00 93.25 181 ILE A CA 1
ATOM 1417 C C . ILE A 1 181 ? 1.558 -3.123 -10.201 1.00 93.25 181 ILE A C 1
ATOM 1419 O O . ILE A 1 181 ? 1.435 -2.831 -9.012 1.00 93.25 181 ILE A O 1
ATOM 1423 N N . ALA A 1 182 ? 0.656 -3.884 -10.832 1.00 93.69 182 ALA A N 1
ATOM 1424 C CA . ALA A 1 182 ? -0.516 -4.425 -10.147 1.00 93.69 182 ALA A CA 1
ATOM 1425 C C . ALA A 1 182 ? -0.122 -5.275 -8.924 1.00 93.69 182 ALA A C 1
ATOM 1427 O O . ALA A 1 182 ? -0.811 -5.229 -7.905 1.00 93.69 182 ALA A O 1
ATOM 1428 N N . ARG A 1 183 ? 1.020 -5.982 -8.970 1.00 95.12 183 ARG A N 1
ATOM 1429 C CA . ARG A 1 183 ? 1.546 -6.773 -7.838 1.00 95.12 183 ARG A CA 1
ATOM 1430 C C . ARG A 1 183 ? 1.811 -5.930 -6.603 1.00 95.12 183 ARG A C 1
ATOM 1432 O O . ARG A 1 183 ? 1.749 -6.457 -5.497 1.00 95.12 183 ARG A O 1
ATOM 1439 N N . LEU A 1 184 ? 2.119 -4.648 -6.766 1.00 95.88 184 LEU A N 1
ATOM 1440 C CA . LEU A 1 184 ? 2.393 -3.772 -5.635 1.00 95.88 184 LEU A CA 1
ATOM 1441 C C . LEU A 1 184 ? 1.153 -3.539 -4.775 1.00 95.88 184 LEU A C 1
ATOM 1443 O O . LEU A 1 184 ? 1.304 -3.082 -3.652 1.00 95.88 184 LEU A O 1
ATOM 1447 N N . TYR A 1 185 ? -0.053 -3.848 -5.255 1.00 96.81 185 TYR A N 1
ATOM 1448 C CA . TYR A 1 185 ? -1.299 -3.544 -4.561 1.00 96.81 185 TYR A CA 1
ATOM 1449 C C . TYR A 1 185 ? -1.980 -4.778 -3.971 1.00 96.81 185 TYR A C 1
ATOM 1451 O O . TYR A 1 185 ? -1.863 -5.908 -4.452 1.00 96.81 185 TYR A O 1
ATOM 1459 N N . LEU A 1 186 ? -2.759 -4.536 -2.919 1.00 97.00 186 LEU A N 1
ATOM 1460 C CA . LEU A 1 186 ? -3.668 -5.513 -2.341 1.00 97.00 186 LEU A CA 1
ATOM 1461 C C . LEU A 1 186 ? -5.075 -4.940 -2.141 1.00 97.00 186 LEU A C 1
ATOM 1463 O O . LEU A 1 186 ? -5.263 -3.745 -1.906 1.00 97.00 186 LEU A O 1
ATOM 1467 N N . ALA A 1 187 ? -6.064 -5.825 -2.204 1.00 97.50 187 ALA A N 1
ATOM 1468 C CA . ALA A 1 187 ? -7.451 -5.565 -1.866 1.00 97.50 187 ALA A CA 1
ATOM 1469 C C . ALA A 1 187 ? -7.700 -5.892 -0.389 1.00 97.50 187 ALA A C 1
ATOM 1471 O O . ALA A 1 187 ? -7.351 -6.971 0.106 1.00 97.50 187 ALA A O 1
ATOM 1472 N N . LEU A 1 188 ? -8.330 -4.950 0.305 1.00 97.81 188 LEU A N 1
ATOM 1473 C CA . LEU A 1 188 ? -8.655 -5.013 1.719 1.00 97.81 188 LEU A CA 1
ATOM 1474 C C . LEU A 1 188 ? -10.162 -4.987 1.929 1.00 97.81 188 LEU A C 1
ATOM 1476 O O . LEU A 1 188 ? -10.870 -4.178 1.330 1.00 97.81 188 LEU A O 1
ATOM 1480 N N . VAL A 1 189 ? -10.633 -5.814 2.858 1.00 98.00 189 VAL A N 1
ATOM 1481 C CA . VAL A 1 189 ? -12.003 -5.735 3.373 1.00 98.00 189 VAL A CA 1
ATOM 1482 C C . VAL A 1 189 ? -11.953 -5.731 4.888 1.00 98.00 189 VAL A C 1
ATOM 1484 O O . VAL A 1 189 ? -11.482 -6.689 5.503 1.00 98.00 189 VAL A O 1
ATOM 1487 N N . PHE A 1 190 ? -12.472 -4.665 5.489 1.00 98.12 190 PHE A N 1
ATOM 1488 C CA . PHE A 1 190 ? -12.719 -4.581 6.921 1.00 98.12 190 PHE A CA 1
ATOM 1489 C C . PHE A 1 190 ? -14.215 -4.653 7.192 1.00 98.12 190 PHE A C 1
ATOM 1491 O O . PHE A 1 190 ? -15.006 -4.026 6.491 1.00 98.12 190 PHE A O 1
ATOM 1498 N N . ARG A 1 191 ? -14.610 -5.356 8.253 1.00 97.94 191 ARG A N 1
ATOM 1499 C CA . ARG A 1 191 ? -15.985 -5.334 8.753 1.00 97.94 191 ARG A CA 1
ATOM 1500 C C . ARG A 1 191 ? -16.083 -4.498 10.010 1.00 97.94 191 ARG A C 1
ATOM 1502 O O . ARG A 1 191 ? -15.307 -4.687 10.947 1.00 97.94 191 ARG A O 1
ATOM 1509 N N . LYS A 1 192 ? -17.097 -3.640 10.078 1.00 97.31 192 LYS A N 1
ATOM 1510 C CA . LYS A 1 192 ? -17.496 -3.008 11.332 1.00 97.31 192 LYS A CA 1
ATOM 1511 C C . LYS A 1 192 ? -17.987 -4.095 12.273 1.00 97.31 192 LYS A C 1
ATOM 1513 O O . LYS A 1 192 ? -19.014 -4.730 12.021 1.00 97.31 192 LYS A O 1
ATOM 1518 N N . VAL A 1 193 ? -17.255 -4.307 13.359 1.00 93.88 193 VAL A N 1
ATOM 1519 C CA . VAL A 1 193 ? -17.710 -5.205 14.413 1.00 93.88 193 VAL A CA 1
ATOM 1520 C C . VAL A 1 193 ? -18.963 -4.562 14.989 1.00 93.88 193 VAL A C 1
ATOM 1522 O O . VAL A 1 193 ? -18.967 -3.365 15.300 1.00 93.88 193 VAL A O 1
ATOM 1525 N N . ALA A 1 194 ? -20.051 -5.329 15.077 1.00 79.94 194 ALA A N 1
ATOM 1526 C CA . ALA A 1 194 ? -21.166 -4.884 15.888 1.00 79.94 194 ALA A CA 1
ATOM 1527 C C . ALA A 1 194 ? -20.589 -4.595 17.266 1.00 79.94 194 ALA A C 1
ATOM 1529 O O . ALA A 1 194 ? -19.899 -5.451 17.822 1.00 79.94 194 ALA A O 1
ATOM 1530 N N . THR A 1 195 ? -20.836 -3.405 17.821 1.00 65.25 195 THR A N 1
ATOM 1531 C CA . THR A 1 195 ? -20.754 -3.292 19.275 1.00 65.25 195 THR A CA 1
ATOM 1532 C C . THR A 1 195 ? -21.541 -4.496 19.768 1.00 65.25 195 THR A C 1
ATOM 1534 O O . THR A 1 195 ? -22.693 -4.623 19.333 1.00 65.25 195 THR A O 1
ATOM 1537 N N . PRO A 1 196 ? -20.936 -5.444 20.514 1.00 45.22 196 PRO A N 1
ATOM 1538 C CA . PRO A 1 196 ? -21.722 -6.547 21.025 1.00 45.22 196 PRO A CA 1
ATOM 1539 C C . PRO A 1 196 ? -22.953 -5.885 21.643 1.00 45.22 196 PRO A C 1
ATOM 1541 O O . PRO A 1 196 ? -22.769 -4.859 22.320 1.00 45.22 196 PRO A O 1
ATOM 1544 N N . PRO A 1 197 ? -24.192 -6.355 21.363 1.00 37.97 197 PRO A N 1
ATOM 1545 C CA . PRO A 1 197 ? -25.301 -5.929 22.204 1.00 37.97 197 PRO A CA 1
ATOM 1546 C C . PRO A 1 197 ? -24.740 -6.117 23.594 1.00 37.97 197 PRO A C 1
ATOM 1548 O O . PRO A 1 197 ? -24.176 -7.190 23.826 1.00 37.97 197 PRO A O 1
ATOM 1551 N N . VAL A 1 198 ? -24.697 -5.048 24.405 1.00 40.94 198 VAL A N 1
ATOM 1552 C CA . VAL A 1 198 ? -24.226 -5.138 25.786 1.00 40.94 198 VAL A CA 1
ATOM 1553 C C . VAL A 1 198 ? -24.853 -6.417 26.262 1.00 40.94 198 VAL A C 1
ATOM 1555 O O . VAL A 1 198 ? -26.085 -6.474 26.322 1.00 40.94 198 VAL A O 1
ATOM 1558 N N . ALA A 1 199 ? -24.036 -7.474 26.393 1.00 37.75 199 ALA A N 1
ATOM 1559 C CA . ALA A 1 199 ? -24.557 -8.759 26.782 1.00 37.75 199 ALA A CA 1
ATOM 1560 C C . ALA A 1 199 ? -25.266 -8.369 28.051 1.00 37.75 199 ALA A C 1
ATOM 1562 O O . ALA A 1 199 ? -24.635 -7.711 28.890 1.00 37.75 199 ALA A O 1
ATOM 1563 N N . THR A 1 200 ? -26.585 -8.566 28.092 1.00 38.84 200 THR A N 1
ATOM 1564 C CA . THR A 1 200 ? -27.349 -8.325 29.298 1.00 38.84 200 THR A CA 1
ATOM 1565 C C . THR A 1 200 ? -26.572 -9.142 30.290 1.00 38.84 200 THR A C 1
ATOM 1567 O O . THR A 1 200 ? -26.508 -10.366 30.173 1.00 38.84 200 THR A O 1
ATOM 1570 N N . ARG A 1 201 ? -25.770 -8.445 31.094 1.00 35.06 201 ARG A N 1
ATOM 1571 C CA . ARG A 1 201 ? -24.795 -9.079 31.942 1.00 35.06 201 ARG A CA 1
ATOM 1572 C C . ARG A 1 201 ? -25.753 -9.672 32.944 1.00 35.06 201 ARG A C 1
ATOM 1574 O O . ARG A 1 201 ? -26.231 -8.956 33.817 1.00 35.06 201 ARG A O 1
ATOM 1581 N N . GLN A 1 202 ? -26.118 -10.943 32.765 1.00 42.59 202 GLN A N 1
ATOM 1582 C CA . GLN A 1 202 ? -26.369 -11.772 33.922 1.00 42.59 202 GLN A CA 1
ATOM 1583 C C . GLN A 1 202 ? -25.172 -11.455 34.801 1.00 42.59 202 GLN A C 1
ATOM 1585 O O . GLN A 1 202 ? -24.040 -11.617 34.325 1.00 42.59 202 GLN A O 1
ATOM 1590 N N . PRO A 1 203 ? -25.390 -10.790 35.944 1.00 35.47 203 PRO A N 1
ATOM 1591 C CA . PRO A 1 203 ? -24.285 -10.275 36.707 1.00 35.47 203 PRO A CA 1
ATOM 1592 C C . PRO A 1 203 ? -23.440 -11.491 37.055 1.00 35.47 203 PRO A C 1
ATOM 1594 O O . PRO A 1 203 ? -23.847 -12.339 37.844 1.00 35.47 203 PRO A O 1
ATOM 1597 N N . ALA A 1 204 ? -22.270 -11.592 36.416 1.00 39.16 204 ALA A N 1
ATOM 1598 C CA . ALA A 1 204 ? -21.164 -12.331 36.981 1.00 39.16 204 ALA A CA 1
ATOM 1599 C C . ALA A 1 204 ? -21.078 -11.797 38.403 1.00 39.16 204 ALA A C 1
ATOM 1601 O O . ALA A 1 204 ? -20.990 -10.578 38.561 1.00 39.16 204 ALA A O 1
ATOM 1602 N N . ALA A 1 205 ? -21.264 -12.677 39.385 1.00 41.59 205 ALA A N 1
ATOM 1603 C CA . ALA A 1 205 ? -21.357 -12.320 40.786 1.00 41.59 205 ALA A CA 1
ATOM 1604 C C . ALA A 1 205 ? -20.100 -11.539 41.186 1.00 41.59 205 ALA A C 1
ATOM 1606 O O . ALA A 1 205 ? -19.081 -12.103 41.570 1.00 41.59 205 ALA A O 1
ATOM 1607 N N . VAL A 1 206 ? -20.175 -10.217 41.047 1.00 44.59 206 VAL A N 1
ATOM 1608 C CA . VAL A 1 206 ? -19.311 -9.280 41.734 1.00 44.59 206 VAL A CA 1
ATOM 1609 C C . VAL A 1 206 ? -19.695 -9.487 43.183 1.00 44.59 206 VAL A C 1
ATOM 1611 O O . VAL A 1 206 ? -20.872 -9.336 43.528 1.00 44.59 206 VAL A O 1
ATOM 1614 N N . SER A 1 207 ? -18.748 -9.932 44.006 1.00 50.09 207 SER A N 1
ATOM 1615 C CA . SER A 1 207 ? -19.014 -10.102 45.428 1.00 50.09 207 SER A CA 1
ATOM 1616 C C . SER A 1 207 ? -19.653 -8.804 45.942 1.00 50.09 207 SER A C 1
ATOM 1618 O O . SER A 1 207 ? -19.251 -7.696 45.569 1.00 50.09 207 SER A O 1
ATOM 1620 N N . ALA A 1 208 ? -20.708 -8.924 46.749 1.00 48.66 208 ALA A N 1
ATOM 1621 C CA . ALA A 1 208 ? -21.497 -7.780 47.216 1.00 48.66 208 ALA A CA 1
ATOM 1622 C C . ALA A 1 208 ? -20.648 -6.707 47.942 1.00 48.66 208 ALA A C 1
ATOM 1624 O O . ALA A 1 208 ? -21.092 -5.573 48.128 1.00 48.66 208 ALA A O 1
ATOM 1625 N N . GLN A 1 209 ? -19.411 -7.047 48.315 1.00 52.38 209 GLN A N 1
ATOM 1626 C CA . GLN A 1 209 ? -18.443 -6.169 48.960 1.00 52.38 209 GLN A CA 1
ATOM 1627 C C . GLN A 1 209 ? -17.834 -5.126 48.001 1.00 52.38 209 GLN A C 1
ATOM 1629 O O . GLN A 1 209 ? -17.774 -3.953 48.374 1.00 52.38 209 GLN A O 1
ATOM 1634 N N . ASP A 1 210 ? -17.486 -5.486 46.759 1.00 53.09 210 ASP A N 1
ATOM 1635 C CA . ASP A 1 210 ? -16.839 -4.554 45.810 1.00 53.09 210 ASP A CA 1
ATOM 1636 C C . ASP A 1 210 ? -17.809 -3.485 45.280 1.00 53.09 210 ASP A C 1
ATOM 1638 O O . ASP A 1 210 ? -17.454 -2.314 45.113 1.00 53.09 210 ASP A O 1
ATOM 1642 N N . SER A 1 211 ? -19.081 -3.853 45.091 1.00 54.62 211 SER A N 1
ATOM 1643 C CA . SER A 1 211 ? -20.129 -2.908 44.672 1.00 54.62 211 SER A CA 1
ATOM 1644 C C . SER A 1 211 ? -20.509 -1.926 45.790 1.00 54.62 211 SER A C 1
ATOM 1646 O O . SER A 1 211 ? -20.841 -0.770 45.521 1.00 54.62 211 SER A O 1
ATOM 1648 N N . SER A 1 212 ? -20.404 -2.353 47.055 1.00 64.25 212 SER A N 1
ATOM 1649 C CA . SER A 1 212 ? -20.666 -1.502 48.221 1.00 64.25 212 SER A CA 1
ATOM 1650 C C . SER A 1 212 ? -19.588 -0.426 48.403 1.00 64.25 212 SER A C 1
ATOM 1652 O O . SER A 1 212 ? -19.908 0.727 48.693 1.00 64.25 212 SER A O 1
ATOM 1654 N N . GLN A 1 213 ? -18.311 -0.760 48.185 1.00 70.56 213 GLN A N 1
ATOM 1655 C CA . GLN A 1 213 ? -17.214 0.203 48.329 1.00 70.56 213 GLN A CA 1
ATOM 1656 C C . GLN A 1 213 ? -17.228 1.291 47.248 1.00 70.56 213 GLN A C 1
ATOM 1658 O O . GLN A 1 213 ? -17.038 2.470 47.558 1.00 70.56 213 GLN A O 1
ATOM 1663 N N . ALA A 1 214 ? -17.511 0.926 45.994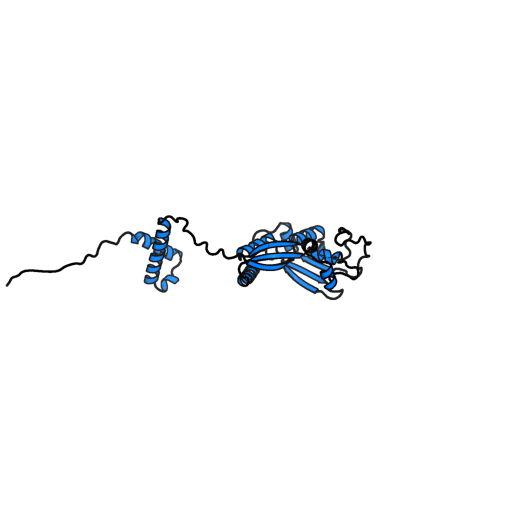 1.00 71.00 214 ALA A N 1
ATOM 1664 C CA . ALA A 1 214 ? -17.591 1.890 44.897 1.00 71.00 214 ALA A CA 1
ATOM 1665 C C . ALA A 1 214 ? -18.736 2.905 45.089 1.00 71.00 214 ALA A C 1
ATOM 1667 O O . ALA A 1 214 ? -18.553 4.097 44.829 1.00 71.00 214 ALA A O 1
ATOM 1668 N N . MET A 1 215 ? -19.889 2.453 45.599 1.00 74.50 215 MET A N 1
ATOM 1669 C CA . MET A 1 215 ? -21.026 3.326 45.917 1.00 74.50 215 MET A CA 1
ATOM 1670 C C . MET A 1 215 ? -20.708 4.293 47.060 1.00 74.50 215 MET A C 1
ATOM 1672 O O . MET A 1 215 ? -20.925 5.496 46.910 1.00 74.50 215 MET A O 1
ATOM 1676 N N . LYS A 1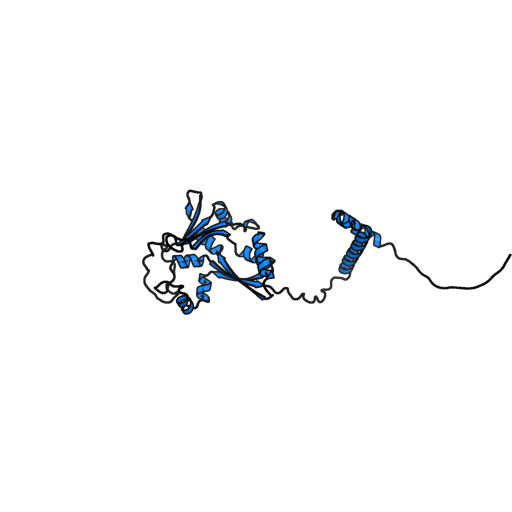 216 ? -20.091 3.808 48.146 1.00 82.31 216 LYS A N 1
ATOM 1677 C CA . LYS A 1 216 ? -19.660 4.663 49.267 1.00 82.31 216 LYS A CA 1
ATOM 1678 C C . LYS A 1 216 ? -18.679 5.747 48.818 1.00 82.31 216 LYS A C 1
ATOM 1680 O O . LYS A 1 216 ? -18.806 6.904 49.208 1.00 82.31 216 LYS A O 1
ATOM 1685 N N . MET A 1 217 ? -17.725 5.401 47.952 1.00 81.88 217 MET A N 1
ATOM 1686 C CA . MET A 1 217 ? -16.766 6.369 47.412 1.00 81.88 217 MET A CA 1
ATOM 1687 C C . MET A 1 217 ? -17.450 7.448 46.558 1.00 81.88 217 MET A C 1
ATOM 1689 O O . MET A 1 217 ? -17.052 8.615 46.595 1.00 81.88 217 MET A O 1
ATOM 1693 N N . LEU A 1 218 ? -18.487 7.081 45.798 1.00 81.50 218 LEU A N 1
ATOM 1694 C CA . LEU A 1 218 ? -19.240 8.020 44.970 1.00 81.50 218 LEU A CA 1
ATOM 1695 C C . LEU A 1 218 ? -20.105 8.971 45.809 1.00 81.50 218 LEU A C 1
ATOM 1697 O O . LEU A 1 218 ? -20.171 10.159 45.494 1.00 81.50 218 LEU A O 1
ATOM 1701 N N . GLU A 1 219 ? -20.737 8.473 46.870 1.00 86.12 219 GLU A N 1
ATOM 1702 C CA . GLU A 1 219 ? -21.520 9.288 47.808 1.00 86.12 219 GLU A CA 1
ATOM 1703 C C . GLU A 1 219 ? -20.641 10.299 48.544 1.00 86.12 219 GLU A C 1
ATOM 1705 O O . GLU A 1 219 ? -20.943 11.492 48.546 1.00 86.12 219 GLU A O 1
ATOM 1710 N N . VAL A 1 220 ? -19.496 9.852 49.065 1.00 88.69 220 VAL A N 1
ATOM 1711 C CA . VAL A 1 220 ? -18.511 10.727 49.715 1.00 88.69 220 VAL A CA 1
ATOM 1712 C C . VAL A 1 220 ? -18.009 11.806 48.760 1.00 88.69 220 VAL A C 1
ATOM 1714 O O . VAL A 1 220 ? -17.938 12.981 49.120 1.00 88.69 220 VAL A O 1
ATOM 1717 N N . LYS A 1 221 ? -17.708 11.435 47.512 1.00 87.88 221 LYS A N 1
ATOM 1718 C CA . LYS A 1 221 ? -17.286 12.398 46.494 1.00 87.88 221 LYS A CA 1
ATOM 1719 C C . LYS A 1 221 ? -18.372 13.438 46.211 1.00 87.88 221 LYS A C 1
ATOM 1721 O O . LYS A 1 221 ? -18.044 14.610 46.070 1.00 87.88 221 LYS A O 1
ATOM 1726 N N . LYS A 1 222 ? -19.644 13.034 46.125 1.00 86.75 222 LYS A N 1
ATOM 1727 C CA . LYS A 1 222 ? -20.765 13.965 45.916 1.00 86.75 222 LYS A CA 1
ATOM 1728 C C . LYS A 1 222 ? -20.949 14.917 47.100 1.00 86.75 222 LYS A C 1
ATOM 1730 O O . LYS A 1 222 ? -21.180 16.099 46.870 1.00 86.75 222 LYS A O 1
ATOM 1735 N N . ALA A 1 223 ? -20.806 14.430 48.332 1.00 86.12 223 ALA A N 1
ATOM 1736 C CA . ALA A 1 223 ? -20.884 15.265 49.530 1.00 86.12 223 ALA A CA 1
ATOM 1737 C C . ALA A 1 223 ? -19.769 16.324 49.555 1.00 86.12 223 ALA A C 1
ATOM 1739 O O . ALA A 1 223 ? -20.052 17.510 49.684 1.00 86.12 223 ALA A O 1
ATOM 1740 N N . LEU A 1 224 ? -18.519 15.920 49.303 1.00 85.69 224 LEU A N 1
ATOM 1741 C CA . LEU A 1 224 ? -17.388 16.851 49.226 1.00 85.69 224 LEU A CA 1
ATOM 1742 C C . LEU A 1 224 ? -17.534 17.851 48.066 1.00 85.69 224 LEU A C 1
ATOM 1744 O O . LEU A 1 224 ? -17.196 19.023 48.196 1.00 85.69 224 LEU A O 1
ATOM 1748 N N . GLN A 1 225 ? -18.089 17.418 46.932 1.00 87.00 225 GLN A N 1
ATOM 1749 C CA . GLN A 1 225 ? -18.410 18.316 45.820 1.00 87.00 225 GLN A CA 1
ATOM 1750 C C . GLN A 1 225 ? -19.461 19.366 46.190 1.00 87.00 225 GLN A C 1
ATOM 1752 O O . GLN A 1 225 ? -19.347 20.507 45.750 1.00 87.00 225 GLN A O 1
ATOM 1757 N N . ALA A 1 226 ? -20.463 18.996 46.988 1.00 84.62 226 ALA A N 1
ATOM 1758 C CA . ALA A 1 226 ? -21.476 19.926 47.471 1.00 84.62 226 ALA A CA 1
ATOM 1759 C C . ALA A 1 226 ? -20.905 20.914 48.505 1.00 84.62 226 ALA A C 1
ATOM 1761 O O . ALA A 1 226 ? -21.233 22.094 48.451 1.00 84.62 226 ALA A O 1
ATOM 1762 N N . GLU A 1 227 ? -20.017 20.456 49.394 1.00 85.75 227 GLU A N 1
ATOM 1763 C CA . GLU A 1 227 ? -19.363 21.288 50.418 1.00 85.75 227 GLU A CA 1
ATOM 1764 C C . GLU A 1 227 ? -18.387 22.309 49.809 1.00 85.75 227 GLU A C 1
ATOM 1766 O O . GLU A 1 227 ? -18.365 23.471 50.210 1.00 85.75 227 GLU A O 1
ATOM 1771 N N . HIS A 1 228 ? -17.597 21.899 48.814 1.00 82.69 228 HIS A N 1
ATOM 1772 C CA . HIS A 1 228 ? -16.585 22.756 48.188 1.00 82.69 228 HIS A CA 1
ATOM 1773 C C . HIS A 1 228 ? -17.104 23.559 46.982 1.00 82.69 228 HIS A C 1
ATOM 1775 O O . HIS A 1 228 ? -16.402 24.448 46.488 1.00 82.69 228 HIS A O 1
ATOM 1781 N N . GLY A 1 229 ? -18.304 23.261 46.476 1.00 82.00 229 GLY A N 1
ATOM 1782 C CA . GLY A 1 229 ? -18.902 23.958 45.336 1.00 82.00 229 GLY A CA 1
ATOM 1783 C C . GLY A 1 229 ? -17.970 24.020 44.117 1.00 82.00 229 GLY A C 1
ATOM 1784 O O . GLY A 1 229 ? -17.358 23.026 43.718 1.00 82.00 229 GLY A O 1
ATOM 1785 N N . GLU A 1 230 ? -17.824 25.204 43.515 1.00 76.44 230 GLU A N 1
ATOM 1786 C CA . GLU A 1 230 ? -16.967 25.390 42.333 1.00 76.44 230 GLU A CA 1
ATOM 1787 C C . GLU A 1 230 ? -15.470 25.199 42.622 1.00 76.44 230 GLU A C 1
ATOM 1789 O O . GLU A 1 230 ? -14.734 24.729 41.748 1.00 76.44 230 GLU A O 1
ATOM 1794 N N . SER A 1 231 ? -15.034 25.451 43.863 1.00 79.56 231 SER A N 1
ATOM 1795 C CA . SER A 1 231 ? -13.636 25.273 44.281 1.00 79.56 231 SER A CA 1
ATOM 1796 C C . SER A 1 231 ? -13.193 23.806 44.267 1.00 79.56 231 SER A C 1
ATOM 1798 O O . SER A 1 231 ? -12.003 23.513 44.168 1.00 79.56 231 SER A O 1
ATOM 1800 N N . TRP A 1 232 ? -14.134 22.852 44.256 1.00 85.12 232 TRP A N 1
ATOM 1801 C CA . TRP A 1 232 ? -13.803 21.434 44.121 1.00 85.12 232 TRP A CA 1
ATOM 1802 C C . TRP A 1 232 ? -12.997 21.152 42.849 1.00 85.12 232 TRP A C 1
ATOM 1804 O O . TRP A 1 232 ? -12.054 20.359 42.860 1.00 85.12 232 TRP A O 1
ATOM 1814 N N . LYS A 1 233 ? -13.347 21.815 41.738 1.00 80.69 233 LYS A N 1
ATOM 1815 C CA . LYS A 1 233 ? -12.706 21.607 40.429 1.00 80.69 233 LYS A CA 1
ATOM 1816 C C . LYS A 1 233 ? -11.274 22.145 40.380 1.00 80.69 233 LYS A C 1
ATOM 1818 O O . LYS A 1 233 ? -10.511 21.702 39.526 1.00 80.69 233 LYS A O 1
ATOM 1823 N N . THR A 1 234 ? -10.915 23.057 41.284 1.00 83.94 234 THR A N 1
ATOM 1824 C CA . THR A 1 234 ? -9.578 23.662 41.368 1.00 83.94 234 THR A CA 1
ATOM 1825 C C . THR A 1 234 ? -8.645 22.924 42.330 1.00 83.94 234 THR A C 1
ATOM 1827 O O . THR A 1 234 ? -7.441 23.162 42.306 1.00 83.94 234 THR A O 1
ATOM 1830 N N . ILE A 1 235 ? -9.161 21.999 43.149 1.00 85.94 235 ILE A N 1
ATOM 1831 C CA . ILE A 1 235 ? -8.339 21.161 44.034 1.00 85.94 235 ILE A CA 1
ATOM 1832 C C . ILE A 1 235 ? -7.585 20.104 43.199 1.00 85.94 235 ILE A C 1
ATOM 1834 O O . ILE A 1 235 ? -8.211 19.389 42.408 1.00 85.94 235 ILE A O 1
ATOM 1838 N N . PRO A 1 236 ? -6.258 19.937 43.376 1.00 89.56 236 PRO A N 1
ATOM 1839 C CA . PRO A 1 236 ? -5.490 18.898 42.693 1.00 89.56 236 PRO A CA 1
ATOM 1840 C C . PRO A 1 236 ? -6.052 17.489 42.932 1.00 89.56 236 PRO A C 1
ATOM 1842 O O . PRO A 1 236 ? -6.456 17.139 44.038 1.00 89.56 236 PRO A O 1
ATOM 1845 N N . ARG A 1 237 ? -6.022 16.623 41.909 1.00 82.38 237 ARG A N 1
ATOM 1846 C CA . ARG A 1 237 ? -6.607 15.265 41.987 1.00 82.38 237 ARG A CA 1
ATOM 1847 C C . ARG A 1 237 ? -6.033 14.395 43.111 1.00 82.38 237 ARG A C 1
ATOM 1849 O O . ARG A 1 237 ? -6.745 13.534 43.619 1.00 82.38 237 ARG A O 1
ATOM 1856 N N . ALA A 1 238 ? -4.764 14.583 43.471 1.00 80.81 238 ALA A N 1
ATOM 1857 C CA . ALA A 1 238 ? -4.146 13.879 44.595 1.00 80.81 238 ALA A CA 1
ATOM 1858 C C . ALA A 1 238 ? -4.806 14.265 45.929 1.00 80.81 238 ALA A C 1
ATOM 1860 O O . ALA A 1 238 ? -5.119 13.393 46.735 1.00 80.81 238 ALA A O 1
ATOM 1861 N N . GLU A 1 239 ? -5.115 15.549 46.098 1.00 82.56 239 GLU A N 1
ATOM 1862 C CA . GLU A 1 239 ? -5.760 16.076 47.296 1.00 82.56 239 GLU A CA 1
ATOM 1863 C C . GLU A 1 239 ? -7.245 15.698 47.355 1.00 82.56 239 GLU A C 1
ATOM 1865 O O . GLU A 1 239 ? -7.727 15.254 48.391 1.00 82.56 239 GLU A O 1
ATOM 1870 N N . GLN A 1 240 ? -7.951 15.715 46.218 1.00 84.31 240 GLN A N 1
ATOM 1871 C CA . GLN A 1 240 ? -9.321 15.185 46.137 1.00 84.31 240 GLN A CA 1
ATOM 1872 C C . GLN A 1 240 ? -9.394 13.714 46.577 1.00 84.31 240 GLN A C 1
ATOM 1874 O O . GLN A 1 240 ? -10.320 13.319 47.281 1.00 84.31 240 GLN A O 1
ATOM 1879 N N . LYS A 1 241 ? -8.418 12.889 46.170 1.00 86.44 241 LYS A N 1
ATOM 1880 C CA . LYS A 1 241 ? -8.340 11.479 46.582 1.00 86.44 241 LYS A CA 1
ATOM 1881 C C . LYS A 1 241 ? -8.063 11.335 48.079 1.00 86.44 241 LYS A C 1
ATOM 1883 O O . LYS A 1 241 ? -8.658 10.459 48.700 1.00 86.44 241 LYS A O 1
ATOM 1888 N N . ARG A 1 242 ? -7.204 12.190 48.648 1.00 88.19 242 ARG A N 1
ATOM 1889 C CA . ARG A 1 242 ? -6.906 12.220 50.087 1.00 88.19 242 ARG A CA 1
ATOM 1890 C C . ARG A 1 242 ? -8.155 12.546 50.909 1.00 88.19 242 ARG A C 1
ATOM 1892 O O . ARG A 1 242 ? -8.497 11.775 51.797 1.00 88.19 242 ARG A O 1
ATOM 1899 N N . LEU A 1 243 ? -8.885 13.598 50.531 1.00 85.81 243 LEU A N 1
ATOM 1900 C CA . LEU A 1 243 ? -10.129 14.018 51.189 1.00 85.81 243 LEU A CA 1
ATOM 1901 C C . LEU A 1 243 ? -11.223 12.939 51.124 1.00 85.81 243 LEU A C 1
ATOM 1903 O O . LEU A 1 243 ? -11.910 12.680 52.109 1.00 85.81 243 LEU A O 1
ATOM 1907 N N . ILE A 1 244 ? -11.366 12.261 49.978 1.00 86.94 244 ILE A N 1
ATOM 1908 C CA . ILE A 1 244 ? -12.317 11.146 49.830 1.00 86.94 244 ILE A CA 1
ATOM 1909 C C . ILE A 1 244 ? -11.928 9.971 50.740 1.00 86.94 244 ILE A C 1
ATOM 1911 O O . ILE A 1 244 ? -12.797 9.392 51.390 1.00 86.94 244 ILE A O 1
ATOM 1915 N N . ALA A 1 245 ? -10.641 9.619 50.810 1.00 86.31 245 ALA A N 1
ATOM 1916 C CA . ALA A 1 245 ? -10.159 8.532 51.661 1.00 86.31 245 ALA A CA 1
ATOM 1917 C C . ALA A 1 245 ? -10.346 8.839 53.158 1.00 86.31 245 ALA A C 1
ATOM 1919 O O . ALA A 1 245 ? -10.805 7.978 53.905 1.00 86.31 245 ALA A O 1
ATOM 1920 N N . GLU A 1 246 ? -10.065 10.073 53.580 1.00 87.25 246 GLU A N 1
ATOM 1921 C CA . GLU A 1 246 ? -10.245 10.536 54.960 1.00 87.25 246 GLU A CA 1
ATOM 1922 C C . GLU A 1 246 ? -11.724 10.514 55.378 1.00 87.25 246 GLU A C 1
ATOM 1924 O O . GLU A 1 246 ? -12.084 9.992 56.433 1.00 87.25 246 GLU A O 1
ATOM 1929 N N . ARG A 1 247 ? -12.622 10.990 54.509 1.00 83.69 247 ARG A N 1
ATOM 1930 C CA . ARG A 1 247 ? -14.070 10.984 54.765 1.00 83.69 247 ARG A CA 1
ATOM 1931 C C . ARG A 1 247 ? -14.654 9.564 54.786 1.00 83.69 247 ARG A C 1
ATOM 1933 O O . ARG A 1 247 ? -15.571 9.303 55.562 1.00 83.69 247 ARG A O 1
ATOM 1940 N N . LEU A 1 248 ? -14.105 8.639 53.992 1.00 83.94 248 LEU A N 1
ATOM 1941 C CA . LEU A 1 248 ? -14.458 7.213 54.034 1.00 83.94 248 LEU A CA 1
ATOM 1942 C C . LEU A 1 248 ? -14.003 6.527 55.332 1.00 83.94 248 LEU A C 1
ATOM 1944 O O . LEU A 1 248 ? -14.710 5.646 55.816 1.00 83.94 248 LEU A O 1
ATOM 1948 N N . GLN A 1 249 ? -12.865 6.931 55.906 1.00 80.56 249 GLN A N 1
ATOM 1949 C CA . GLN A 1 249 ? -12.382 6.425 57.198 1.00 80.56 249 GLN A CA 1
ATOM 1950 C C . GLN A 1 249 ? -13.186 7.000 58.377 1.00 80.56 249 GLN A C 1
ATOM 1952 O O . GLN A 1 249 ? -13.505 6.274 59.315 1.00 80.56 249 GLN A O 1
ATOM 1957 N N . ASN A 1 250 ? -13.597 8.269 58.292 1.00 76.25 250 ASN A N 1
ATOM 1958 C CA . ASN A 1 250 ? -14.347 8.956 59.350 1.00 76.25 250 ASN A CA 1
ATOM 1959 C C . ASN A 1 250 ? -15.864 8.659 59.336 1.00 76.25 250 ASN A C 1
ATOM 1961 O O . ASN A 1 250 ? -16.540 8.829 60.349 1.00 76.25 250 ASN A O 1
ATOM 1965 N N . GLY A 1 251 ? -16.418 8.175 58.216 1.00 60.78 251 GLY A N 1
ATOM 1966 C CA . GLY A 1 251 ? -17.843 7.837 58.060 1.00 60.78 251 GLY A CA 1
ATOM 1967 C C . GLY A 1 251 ? -18.326 6.587 58.816 1.00 60.78 251 GLY A C 1
ATOM 1968 O O . GLY A 1 251 ? -19.500 6.240 58.721 1.00 60.78 251 GLY A O 1
ATOM 1969 N N . GLY A 1 252 ? -17.449 5.903 59.562 1.00 45.41 252 GLY A N 1
ATOM 1970 C CA . GLY A 1 252 ? -17.789 4.754 60.414 1.00 45.41 252 GLY A CA 1
ATOM 1971 C C . GLY A 1 252 ? -18.276 5.110 61.825 1.00 45.41 252 GLY A C 1
ATOM 1972 O O . GLY A 1 252 ? -18.642 4.210 62.576 1.00 45.41 252 GLY A O 1
ATOM 1973 N N . ALA A 1 253 ? -18.294 6.394 62.198 1.00 39.59 253 ALA A N 1
ATOM 1974 C CA . ALA A 1 253 ? -18.644 6.845 63.545 1.00 39.59 253 ALA A CA 1
ATOM 1975 C C . ALA A 1 253 ? -19.670 7.992 63.522 1.00 39.59 253 ALA A C 1
ATOM 1977 O O . ALA A 1 253 ? -19.350 9.137 63.817 1.00 39.59 253 ALA A O 1
ATOM 1978 N N . SER A 1 254 ? -20.918 7.715 63.138 1.00 38.78 254 SER A N 1
ATOM 1979 C CA . SER A 1 254 ? -22.077 8.535 63.543 1.00 38.78 254 SER A CA 1
ATOM 1980 C C . SER A 1 254 ? -23.390 7.857 63.153 1.00 38.78 254 SER A C 1
ATOM 1982 O O . SER A 1 254 ? -23.762 7.817 61.985 1.00 38.78 254 SER A O 1
ATOM 1984 N N . GLY A 1 255 ? -24.109 7.318 64.143 1.00 31.70 255 GLY A N 1
ATOM 1985 C CA . GLY A 1 255 ? -25.438 6.755 63.911 1.00 31.70 255 GLY A CA 1
ATOM 1986 C C . GLY A 1 255 ? -26.080 6.023 65.090 1.00 31.70 255 GLY A C 1
ATOM 1987 O O . GLY A 1 255 ? -26.432 4.866 64.926 1.00 31.70 255 GLY A O 1
ATOM 1988 N N . VAL A 1 256 ? -26.269 6.680 66.243 1.00 33.25 256 VAL A N 1
ATOM 1989 C CA . VAL A 1 256 ? -27.374 6.416 67.199 1.00 33.25 256 VAL A CA 1
ATOM 1990 C C . VAL A 1 256 ? -27.631 7.740 67.938 1.00 33.25 256 VAL A C 1
ATOM 1992 O O . VAL A 1 256 ? -26.688 8.323 68.451 1.00 33.25 256 VAL A O 1
ATOM 1995 N N . GLY A 1 257 ? -28.822 8.321 68.033 1.00 29.50 257 GLY A N 1
ATOM 1996 C CA . GLY A 1 257 ? -30.135 7.964 67.523 1.00 29.50 257 GLY A CA 1
ATOM 1997 C C . GLY A 1 257 ? -31.094 9.129 67.803 1.00 29.50 257 GLY A C 1
ATOM 1998 O O . GLY A 1 257 ? -30.942 9.844 68.791 1.00 29.50 257 GLY A O 1
ATOM 1999 N N . GLY A 1 258 ? -32.069 9.328 66.920 1.00 29.31 258 GLY A N 1
ATOM 2000 C CA . GLY A 1 258 ? -33.267 10.102 67.225 1.00 29.31 258 GLY A CA 1
ATOM 2001 C C . GLY A 1 258 ? -34.398 9.131 67.547 1.00 29.31 258 GLY A C 1
ATOM 2002 O O . GLY A 1 258 ? -34.679 8.241 66.749 1.00 29.31 258 GLY A O 1
ATOM 2003 N N . SER A 1 259 ? -35.043 9.299 68.698 1.00 29.66 259 SER A N 1
ATOM 2004 C CA . SER A 1 259 ? -36.356 8.722 68.977 1.00 29.66 259 SER A CA 1
ATOM 2005 C C . SER A 1 259 ? -37.243 9.820 69.543 1.00 29.66 259 SER A C 1
ATOM 2007 O O . SER A 1 259 ? -36.890 10.474 70.523 1.00 29.66 259 SER A O 1
ATOM 2009 N N . ALA A 1 260 ? -38.379 10.026 68.889 1.00 34.00 260 ALA A N 1
ATOM 2010 C CA . ALA A 1 260 ? -39.480 10.846 69.353 1.00 34.00 260 ALA A CA 1
ATOM 2011 C C . ALA A 1 260 ? -40.694 9.931 69.539 1.00 34.00 260 ALA A C 1
ATOM 2013 O O . ALA A 1 260 ? -41.044 9.229 68.594 1.00 34.00 260 ALA A O 1
ATOM 2014 N N . ALA A 1 261 ? -41.342 9.975 70.710 1.00 30.22 261 ALA A N 1
ATOM 2015 C CA . ALA A 1 261 ? -42.795 9.820 70.854 1.00 30.22 261 ALA A CA 1
ATOM 2016 C C . ALA A 1 261 ? -43.286 10.031 72.306 1.00 30.22 261 ALA A C 1
ATOM 2018 O O . ALA A 1 261 ? -42.749 9.451 73.242 1.00 30.22 261 ALA A O 1
ATOM 2019 N N . ALA A 1 262 ? -44.401 10.772 72.394 1.00 29.98 262 ALA A N 1
ATOM 2020 C CA . ALA A 1 262 ? -45.553 10.615 73.299 1.00 29.98 262 ALA A CA 1
ATOM 2021 C C . ALA A 1 262 ? -45.518 11.124 74.766 1.00 29.98 262 ALA A C 1
ATOM 2023 O O . ALA A 1 262 ? -45.193 10.414 75.707 1.00 29.98 262 ALA A O 1
ATOM 2024 N N . ALA A 1 263 ? -45.979 12.371 74.922 1.00 30.23 263 ALA A N 1
ATOM 2025 C CA . ALA A 1 263 ? -47.237 12.793 75.573 1.00 30.23 263 ALA A CA 1
ATOM 2026 C C . ALA A 1 263 ? -47.726 12.184 76.924 1.00 30.23 263 ALA A C 1
ATOM 2028 O O . ALA A 1 263 ? -48.234 11.071 76.971 1.00 30.23 263 ALA A O 1
ATOM 2029 N N . ALA A 1 264 ? -47.796 13.094 77.915 1.00 31.80 264 ALA A N 1
ATOM 2030 C CA . ALA A 1 264 ? -48.984 13.537 78.684 1.00 31.80 264 ALA A CA 1
ATOM 2031 C C . ALA A 1 264 ? -49.371 12.939 80.068 1.00 31.80 264 ALA A C 1
ATOM 2033 O O . ALA A 1 264 ? -49.738 11.778 80.189 1.00 31.80 264 ALA A O 1
ATOM 2034 N N . ALA A 1 265 ? -49.509 13.897 81.014 1.00 33.31 265 ALA A N 1
ATOM 2035 C CA . ALA A 1 265 ? -50.403 13.983 82.191 1.00 33.31 265 ALA A CA 1
ATOM 2036 C C . ALA A 1 265 ? -49.982 13.210 83.472 1.00 33.31 265 ALA A C 1
ATOM 2038 O O . ALA A 1 265 ? -49.519 12.086 83.385 1.00 33.31 265 ALA A O 1
ATOM 2039 N N . ALA A 1 266 ? -50.106 13.717 84.711 1.00 34.44 266 ALA A N 1
ATOM 2040 C CA . ALA A 1 266 ? -50.837 14.863 85.269 1.00 34.44 266 ALA A CA 1
ATOM 2041 C C . ALA A 1 266 ? -50.302 15.267 86.677 1.00 34.44 266 ALA A C 1
ATOM 2043 O O . ALA A 1 266 ? -49.644 14.461 87.328 1.00 34.44 266 ALA A O 1
ATOM 2044 N N . ALA A 1 267 ? -50.756 16.447 87.144 1.00 36.19 267 ALA A N 1
ATOM 2045 C CA . ALA A 1 267 ? -50.857 16.964 88.531 1.00 36.19 267 ALA A CA 1
ATOM 2046 C C . ALA A 1 267 ? -49.557 17.461 89.207 1.00 36.19 267 ALA A C 1
ATOM 2048 O O . ALA A 1 267 ? -48.541 16.790 89.172 1.00 36.19 267 ALA A O 1
ATOM 2049 N N . GLY A 1 268 ? -49.482 18.620 89.873 1.00 33.56 268 GLY A N 1
ATOM 2050 C CA . GLY A 1 268 ? -50.475 19.611 90.299 1.00 33.56 268 GLY A CA 1
ATOM 2051 C C . GLY A 1 268 ? -50.047 20.215 91.654 1.00 33.56 268 GLY A C 1
ATOM 2052 O O . GLY A 1 268 ? -49.661 19.464 92.542 1.00 33.56 268 GLY A O 1
ATOM 2053 N N . GLY A 1 269 ? -50.162 21.543 91.805 1.00 33.16 269 GLY A N 1
ATOM 2054 C CA . GLY A 1 269 ? -50.039 22.294 93.073 1.00 33.16 269 GLY A CA 1
ATOM 2055 C C . GLY A 1 269 ? -48.615 22.774 93.395 1.00 33.16 269 GLY A C 1
ATOM 2056 O O . GLY A 1 269 ? -47.666 22.026 93.236 1.00 33.16 269 GLY A O 1
ATOM 2057 N N . GLY A 1 270 ? -48.356 24.000 93.839 1.00 39.31 270 GLY A N 1
ATOM 2058 C CA . GLY A 1 270 ? -49.220 25.073 94.314 1.00 39.31 270 GLY A CA 1
ATOM 2059 C C . GLY A 1 270 ? -48.427 25.911 95.326 1.00 39.31 270 GLY A C 1
ATOM 2060 O O . GLY A 1 270 ? -47.773 25.330 96.186 1.00 39.31 270 GLY A O 1
ATOM 2061 N N . MET A 1 271 ? -48.577 27.236 95.205 1.00 36.06 271 MET A N 1
ATOM 2062 C CA . MET A 1 271 ? -47.980 28.349 95.972 1.00 36.06 271 MET A CA 1
ATOM 2063 C C . MET A 1 271 ? -46.536 28.738 95.647 1.00 36.06 271 MET A C 1
ATOM 2065 O O . MET A 1 271 ? -45.614 27.921 95.832 1.00 36.06 271 MET A O 1
#

Nearest PDB structures (foldseek):
  8q9w-assembly1_A  TM=8.188E-01  e=3.080E-09  Homo sapiens
  8q69-assembly2_B  TM=8.177E-01  e=9.941E-09  Homo sapiens
  5e9j-assembly2_B  TM=8.213E-01  e=1.498E-08  Homo sapiens
  8q8g-assembly1_B  TM=8.245E-01  e=4.301E-08  Homo sapiens
  3bgv-assembly1_A  TM=8.169E-01  e=3.608E-08  Homo sapiens

Sequence (271 aa):
KERAMHFFREVSKLLSPGGAFVATTVDARVLVDELQAAGRRTDAGDWVLTIDDSTPEDRDPTMLGDPRPPVPPHSDRASLCRLTFSNEVYERLSRDPQGDDRFGLQYFFSLSDDEQAKAVDAPEWLVPLPLLKEVAESCGLQLQTAKNFHQFVSENVDVGLMARMHCFDRQGSVSPGEWAIARLYLALVFRKVATPPVATRQPAAVSAQDSSQAMKMLEVKKALQAEHGESWKTIPRAEQKRLIAERLQNGGASGVGGSAAAAAAAAGGGM

Radius of gyration: 34.58 Å; Cα contacts (8 Å, |Δi|>4): 308; chains: 1; bounding box: 75×49×124 Å

InterPro domains:
  IPR004971 mRNA (guanine-N(7))-methyltransferase domain [PF03291] (84-193)
  IPR004971 mRNA (guanine-N(7))-methyltransferase domain [PS51562] (1-193)
  IPR029063 S-adenosyl-L-methionine-dependent methyltransferase superfamily [G3DSA:3.40.50.150] (1-193)
  IPR029063 S-adenosyl-L-methionine-dependent methyltransferase superfamily [SSF53335] (5-192)
  IPR039753 mRNA cap guanine-N7 methyltransferase [PTHR12189] (2-193)